Protein AF-A0A952HSJ8-F1 (afdb_monomer)

Nearest PDB structures (foldseek):
  3jc8-assembly1_Ca  TM=3.371E-01  e=2.074E-04  Myxococcus xanthus DK 1622
  7sqc-assembly1_1Y  TM=2.708E-01  e=5.352E+00  Chlamydomonas reinhardtii
  7n6g-assembly1_3T  TM=1.990E-01  e=2.501E+00  Chlamydomonas reinhardtii

Radius of gyration: 28.62 Å; Cα contacts (8 Å, |Δi|>4): 265; chains: 1; bounding box: 69×41×83 Å

Sequence (335 aa):
MNTSENLQILDKLQINLQQKYDEAVIEVVGRLYGRKSDIYLIDILKEMYPREKRFDEVKVLIRKGIDIFTALYQKQLINKQTYEYLSSAKRIRNLKEFVKVYRDSTKEIKEVIASLQKQLVSPAISFLMHYAVFYTMLYKILPAFSIDKKTLSFLPSYFPFLIYASKHPWIFYLYVVISLGIILTLYFVQDKFNPAYKMAEKMKLYLYLYQSTKAGKKVEEAIKVYKGKAVDVGKFNSLMFKGKSLAESLLLSMKYSVSPIEKTLLISALEGDEKEVSKNIEDLYKEMLDMTKQVINRIGNILSFIAMIMVAGILLFFYGGFYLPLIEAIRNSLG

Foldseek 3Di:
DDPVVVVVVVVVVVVVQQVVLLLLLLVLCLVCPVPDDLLVSLVVSCVVPVPDPLSVVLSVCVVVVDDSLRSCVVSSSHDPLSSLLQVLLVVVVNSNVLSVLVNVLVVLLVVLVVLLVVLVVLVVVLVVVLLVLLCCVLAPPVVVDPQDPQLVVLADPCVVVSPVCSVPVVVSVVVVVVVVVVVVVCVVCCCVPPVLVLLSLVLVLLSQLLSCVSSVHDSLVSLCPDPTDQFDNVQLVVCVVVVHANLRSGQVGGPDDADPVLSVLSCCLRVPDPVCNSVSSVVSSVVSSVVSVVVSVVVSVVSVVVSVVSNVVSVCCCVVRPVVSSVVSVVVSVD

Secondary structure (DSSP, 8-state):
--HHHHHHHHHHHHHHHHHHHHHHHHHHHHHHBTTB-HHHHHHHHHHH-TT-THHHHHHHHHHTT--HHHHHHHTTSS-HHHHHHHHHHHHTS-HHHHHHHHHHHHHHHHHHHHHHHHHHHHHHHHHHHHHHHHHHIIIIIGGGS---HHHHTTS-TTHHHHHHHHH-HHHHHHHHHHHHHHHHHHHHTHHHH-HHHHHHHHHHHHHHHHHHHHTT--HHHHHHT--SSSB-HHHHHHHHHTT--HHHHHHHHBSSPPPHHHHHHHHHHHHS-TTTHHHHHHHHHHHHHHHHHHHHHHHHHHHHHHHHHHHHHHHHIIIIIIIHHHHHHHHHHH-

Structure (mmCIF, N/CA/C/O backbone):
data_AF-A0A952HSJ8-F1
#
_entry.id   AF-A0A952HSJ8-F1
#
loop_
_atom_site.group_PDB
_atom_site.id
_atom_site.type_symbol
_atom_site.label_atom_id
_atom_site.label_alt_id
_atom_site.label_comp_id
_atom_site.label_asym_id
_atom_site.label_entity_id
_atom_site.label_seq_id
_atom_site.pdbx_PDB_ins_code
_atom_site.Cartn_x
_atom_site.Cartn_y
_atom_site.Cartn_z
_atom_site.occupancy
_atom_site.B_iso_or_equiv
_atom_site.auth_seq_id
_atom_site.auth_comp_id
_atom_site.auth_asym_id
_atom_site.auth_atom_id
_atom_site.pdbx_PDB_model_num
ATOM 1 N N . MET A 1 1 ? -0.237 -27.081 -16.041 1.00 45.12 1 MET A N 1
ATOM 2 C CA . MET A 1 1 ? -0.848 -25.861 -15.461 1.00 45.12 1 MET A CA 1
ATOM 3 C C . MET A 1 1 ? -1.028 -26.102 -13.975 1.00 45.12 1 MET A C 1
ATOM 5 O O . MET A 1 1 ? -1.583 -27.133 -13.618 1.00 45.12 1 MET A O 1
ATOM 9 N N . ASN A 1 2 ? -0.432 -25.253 -13.136 1.00 44.62 2 ASN A N 1
ATOM 10 C CA . ASN A 1 2 ? -0.058 -25.594 -11.763 1.00 44.62 2 ASN A CA 1
ATOM 11 C C . ASN A 1 2 ? -1.185 -25.295 -10.761 1.00 44.62 2 ASN A C 1
ATOM 13 O O . ASN A 1 2 ? -1.691 -24.177 -10.686 1.00 44.62 2 ASN A O 1
ATOM 17 N N . THR A 1 3 ? -1.551 -26.284 -9.948 1.00 45.88 3 THR A N 1
ATOM 18 C CA . THR A 1 3 ? -2.619 -26.224 -8.934 1.00 45.88 3 THR A CA 1
ATOM 19 C C . THR A 1 3 ? -2.404 -25.104 -7.903 1.00 45.88 3 THR A C 1
ATOM 21 O O . THR A 1 3 ? -3.368 -24.566 -7.367 1.00 45.88 3 THR A O 1
ATOM 24 N N . SER A 1 4 ? -1.152 -24.687 -7.680 1.00 40.34 4 SER A N 1
ATOM 25 C CA . SER A 1 4 ? -0.777 -23.583 -6.785 1.00 40.34 4 SER A CA 1
ATOM 26 C C . SER A 1 4 ? -1.161 -22.191 -7.305 1.00 40.34 4 SER A C 1
ATOM 28 O O . SER A 1 4 ? -1.452 -21.308 -6.501 1.00 40.34 4 SER A O 1
ATOM 30 N N . GLU A 1 5 ? -1.188 -21.975 -8.625 1.00 38.97 5 GLU A N 1
ATOM 31 C CA . GLU A 1 5 ? -1.615 -20.695 -9.219 1.00 38.97 5 GLU A CA 1
ATOM 32 C C . GLU A 1 5 ? -3.134 -20.523 -9.124 1.00 38.97 5 GLU A C 1
ATOM 34 O O . GLU A 1 5 ? -3.616 -19.442 -8.788 1.00 38.97 5 GLU A O 1
ATOM 39 N N . ASN A 1 6 ? -3.892 -21.607 -9.317 1.00 37.50 6 ASN A N 1
ATOM 40 C CA . ASN A 1 6 ? -5.348 -21.594 -9.163 1.00 37.50 6 ASN A CA 1
ATOM 41 C C . ASN A 1 6 ? -5.778 -21.313 -7.715 1.00 37.50 6 ASN A C 1
ATOM 43 O O . ASN A 1 6 ? -6.724 -20.556 -7.502 1.00 37.50 6 ASN A O 1
ATOM 47 N N . LEU A 1 7 ? -5.056 -21.847 -6.723 1.00 33.97 7 LEU A N 1
ATOM 48 C CA . LEU A 1 7 ? -5.294 -21.555 -5.303 1.00 33.97 7 LEU A CA 1
ATOM 49 C C . LEU A 1 7 ? -5.047 -20.076 -4.961 1.00 33.97 7 LEU A C 1
ATOM 51 O O . LEU A 1 7 ? -5.875 -19.456 -4.303 1.00 33.97 7 LEU A O 1
ATOM 55 N N . GLN A 1 8 ? -3.977 -19.465 -5.480 1.00 37.56 8 GLN A N 1
ATOM 56 C CA . GLN A 1 8 ? -3.698 -18.041 -5.244 1.00 37.56 8 GLN A CA 1
ATOM 57 C C . GLN A 1 8 ? -4.702 -17.097 -5.924 1.00 37.56 8 GLN A C 1
ATOM 59 O O . GLN A 1 8 ? -4.983 -16.010 -5.407 1.00 37.56 8 GLN A O 1
ATOM 64 N N . ILE A 1 9 ? -5.232 -17.482 -7.087 1.00 37.38 9 ILE A N 1
ATOM 65 C CA . ILE A 1 9 ? -6.264 -16.717 -7.799 1.00 37.38 9 ILE A CA 1
ATOM 66 C C . ILE A 1 9 ? -7.601 -16.805 -7.052 1.00 37.38 9 ILE A C 1
ATOM 68 O O . ILE A 1 9 ? -8.254 -15.776 -6.864 1.00 37.38 9 ILE A O 1
ATOM 72 N N . LEU A 1 10 ? -7.973 -17.997 -6.576 1.00 32.44 10 LEU A N 1
ATOM 73 C CA . LEU A 1 10 ? -9.178 -18.220 -5.772 1.00 32.44 10 LEU A CA 1
ATOM 74 C C . LEU A 1 10 ? -9.118 -17.473 -4.434 1.00 32.44 10 LEU A C 1
ATOM 76 O O . LEU A 1 10 ? -10.070 -16.766 -4.109 1.00 32.44 10 LEU A O 1
ATOM 80 N N . ASP A 1 11 ? -7.984 -17.511 -3.730 1.00 41.25 11 ASP A N 1
ATOM 81 C CA . ASP A 1 11 ? -7.787 -16.760 -2.484 1.00 41.25 11 ASP A CA 1
ATOM 82 C C . ASP A 1 11 ? -7.908 -15.244 -2.707 1.00 41.25 11 ASP A C 1
ATOM 84 O O . ASP A 1 11 ? -8.577 -14.544 -1.946 1.00 41.25 11 ASP A O 1
ATOM 88 N N . LYS A 1 12 ? -7.326 -14.703 -3.788 1.00 40.81 12 LYS A N 1
ATOM 89 C CA . LYS A 1 12 ? -7.454 -13.273 -4.130 1.00 40.81 12 LYS A CA 1
ATOM 90 C C . LYS A 1 12 ? -8.879 -12.874 -4.514 1.00 40.81 12 LYS A C 1
ATOM 92 O O . LYS A 1 12 ? -9.316 -11.777 -4.159 1.00 40.81 12 LYS A O 1
ATOM 97 N N . LEU A 1 13 ? -9.599 -13.729 -5.241 1.00 37.12 13 LEU A N 1
ATOM 98 C CA . LEU A 1 13 ? -11.010 -13.518 -5.584 1.00 37.12 13 LEU A CA 1
ATOM 99 C C . LEU A 1 13 ? -11.887 -13.533 -4.332 1.00 37.12 13 LEU A C 1
ATOM 101 O O . LEU A 1 13 ? -12.734 -12.655 -4.175 1.00 37.12 13 LEU A O 1
ATOM 105 N N . GLN A 1 14 ? -11.631 -14.465 -3.417 1.00 48.50 14 GLN A N 1
ATOM 106 C CA . GLN A 1 14 ? -12.346 -14.590 -2.154 1.00 48.50 14 GLN A CA 1
ATOM 107 C C . GLN A 1 14 ? -12.076 -13.395 -1.228 1.00 48.50 14 GLN A C 1
ATOM 109 O O . GLN A 1 14 ? -13.017 -12.849 -0.658 1.00 48.50 14 GLN A O 1
ATOM 114 N N . ILE A 1 15 ? -10.833 -12.905 -1.157 1.00 54.31 15 ILE A N 1
ATOM 115 C CA . ILE A 1 15 ? -10.470 -11.687 -0.408 1.00 54.31 15 ILE A CA 1
ATOM 116 C C . ILE A 1 15 ? -11.176 -10.444 -0.977 1.00 54.31 15 ILE A C 1
ATOM 118 O O . ILE A 1 15 ? -11.709 -9.639 -0.214 1.00 54.31 15 ILE A O 1
ATOM 122 N N . ASN A 1 16 ? -11.232 -10.297 -2.306 1.00 57.47 16 ASN A N 1
ATOM 123 C CA . ASN A 1 16 ? -11.928 -9.180 -2.958 1.00 57.47 16 ASN A CA 1
ATOM 124 C C . ASN A 1 16 ? -13.448 -9.225 -2.738 1.00 57.47 16 ASN A C 1
ATOM 126 O O . ASN A 1 16 ? -14.081 -8.182 -2.573 1.00 57.47 16 ASN A O 1
ATOM 130 N N . LEU A 1 17 ? -14.043 -10.421 -2.746 1.00 58.69 17 LEU A N 1
ATOM 131 C CA . LEU A 1 17 ? -15.467 -10.600 -2.463 1.00 58.69 17 LEU A CA 1
ATOM 132 C C . LEU A 1 17 ? -15.775 -10.276 -0.995 1.00 58.69 17 LEU A C 1
ATOM 134 O O . LEU A 1 17 ? -16.727 -9.553 -0.713 1.00 58.69 17 LEU A O 1
ATOM 138 N N . GLN A 1 18 ? -14.926 -10.741 -0.074 1.00 68.25 18 GLN A N 1
ATOM 139 C CA . GLN A 1 18 ? -15.053 -10.478 1.358 1.00 68.25 18 GLN A CA 1
ATOM 140 C C . GLN A 1 18 ? -14.992 -8.977 1.664 1.00 68.25 18 GLN A C 1
ATOM 142 O O . GLN A 1 18 ? -15.853 -8.469 2.374 1.00 68.25 18 GLN A O 1
ATOM 147 N N . GLN A 1 19 ? -14.044 -8.250 1.061 1.00 67.50 19 GLN A N 1
ATOM 148 C CA . GLN A 1 19 ? -13.949 -6.792 1.201 1.00 67.50 19 GLN A CA 1
ATOM 149 C C . GLN A 1 19 ? -15.203 -6.065 0.706 1.00 67.50 19 GLN A C 1
ATOM 151 O O . GLN A 1 19 ? -15.658 -5.121 1.346 1.00 67.50 19 GLN A O 1
ATOM 156 N N . LYS A 1 20 ? -15.793 -6.511 -0.410 1.00 71.50 20 LYS A N 1
ATOM 157 C CA . LYS A 1 20 ? -17.040 -5.929 -0.928 1.00 71.50 20 LYS A CA 1
ATOM 158 C C . LYS A 1 20 ? -18.218 -6.139 0.022 1.00 71.50 20 LYS A C 1
ATOM 160 O O . LYS A 1 20 ? -19.028 -5.226 0.190 1.00 71.50 20 LYS A O 1
ATOM 165 N N . TYR A 1 21 ? -18.312 -7.314 0.643 1.00 73.44 21 TYR A N 1
ATOM 166 C CA . TYR A 1 21 ? -19.344 -7.573 1.644 1.00 73.44 21 TYR A CA 1
ATOM 167 C C . TYR A 1 21 ? -19.115 -6.769 2.921 1.00 73.44 21 TYR A C 1
ATOM 169 O O . TYR A 1 21 ? -20.057 -6.146 3.401 1.00 73.44 21 TYR A O 1
ATOM 177 N N . ASP A 1 22 ? -17.878 -6.712 3.421 1.00 69.88 22 ASP A N 1
ATOM 178 C CA . ASP A 1 22 ? -17.514 -5.896 4.582 1.00 69.88 22 ASP A CA 1
ATOM 179 C C . ASP A 1 22 ? -17.914 -4.425 4.370 1.00 69.88 22 ASP A C 1
ATOM 181 O O . ASP A 1 22 ? -18.590 -3.840 5.212 1.00 69.88 22 ASP A O 1
ATOM 185 N N . GLU A 1 23 ? -17.582 -3.838 3.217 1.00 71.19 23 GLU A N 1
ATOM 186 C CA . GLU A 1 23 ? -17.922 -2.446 2.890 1.00 71.19 23 GLU A CA 1
ATOM 187 C C . GLU A 1 23 ? -19.429 -2.201 2.803 1.00 71.19 23 GLU A C 1
ATOM 189 O O . GLU A 1 23 ? -19.925 -1.223 3.367 1.00 71.19 23 GLU A O 1
ATOM 194 N N . ALA A 1 24 ? -20.166 -3.092 2.138 1.00 74.12 24 ALA A N 1
ATOM 195 C CA . ALA A 1 24 ? -21.611 -2.956 2.002 1.00 74.12 24 ALA A CA 1
ATOM 196 C C . ALA A 1 24 ? -22.335 -3.129 3.341 1.00 74.12 24 ALA A C 1
ATOM 198 O O . ALA A 1 24 ? -23.237 -2.355 3.660 1.00 74.12 24 ALA A O 1
ATOM 199 N N . VAL A 1 25 ? -21.918 -4.108 4.150 1.00 76.56 25 VAL A N 1
ATOM 200 C CA . VAL A 1 25 ? -22.451 -4.306 5.502 1.00 76.56 25 VAL A CA 1
ATOM 201 C C . VAL A 1 25 ? -22.201 -3.063 6.336 1.00 76.56 25 VAL A C 1
ATOM 203 O O . VAL A 1 25 ? -23.136 -2.559 6.952 1.00 76.56 25 VAL A O 1
ATOM 206 N N . ILE A 1 26 ? -20.979 -2.533 6.323 1.00 72.00 26 ILE A N 1
ATOM 207 C CA . ILE A 1 26 ? -20.645 -1.311 7.049 1.00 72.00 26 ILE A CA 1
ATOM 208 C C . ILE A 1 26 ? -21.523 -0.149 6.565 1.00 72.00 26 ILE A C 1
ATOM 210 O O . ILE A 1 26 ? -22.112 0.534 7.397 1.00 72.00 26 ILE A O 1
ATOM 214 N N . GLU A 1 27 ? -21.701 0.048 5.257 1.00 71.56 27 GLU A N 1
ATOM 215 C CA . GLU A 1 27 ? -22.523 1.136 4.713 1.00 71.56 27 GLU A CA 1
ATOM 216 C C . GLU A 1 27 ? -24.003 1.041 5.120 1.00 71.56 27 GLU A C 1
ATOM 218 O O . GLU A 1 27 ? -24.578 2.025 5.601 1.00 71.56 27 GLU A O 1
ATOM 223 N N . VAL A 1 28 ? -24.618 -0.132 4.947 1.00 74.94 28 VAL A N 1
ATOM 224 C CA . VAL A 1 28 ? -26.041 -0.352 5.245 1.00 74.94 28 VAL A CA 1
ATOM 225 C C . VAL A 1 28 ? -26.289 -0.267 6.746 1.00 74.94 28 VAL A C 1
ATOM 227 O O . VAL A 1 28 ? -27.160 0.483 7.194 1.00 74.94 28 VAL A O 1
ATOM 230 N N . VAL A 1 29 ? -25.486 -0.982 7.536 1.00 72.00 29 VAL A N 1
ATOM 231 C CA . VAL A 1 29 ? -25.604 -0.988 8.994 1.00 72.00 29 VAL A CA 1
ATOM 232 C C . VAL A 1 29 ? -25.353 0.411 9.540 1.00 72.00 29 VAL A C 1
ATOM 234 O O . VAL A 1 29 ? -26.185 0.934 10.271 1.00 72.00 29 VAL A O 1
ATOM 237 N N . GLY A 1 30 ? -24.260 1.083 9.187 1.00 63.69 30 GLY A N 1
ATOM 238 C CA . GLY A 1 30 ? -23.954 2.362 9.826 1.00 63.69 30 GLY A CA 1
ATOM 239 C C . GLY A 1 30 ? -24.901 3.503 9.492 1.00 63.69 30 GLY A C 1
ATOM 240 O O . GLY A 1 30 ? -25.004 4.453 10.269 1.00 63.69 30 GLY A O 1
ATOM 241 N N . ARG A 1 31 ? -25.622 3.430 8.369 1.00 65.50 31 ARG A N 1
ATOM 242 C CA . ARG A 1 31 ? -26.646 4.427 8.030 1.00 65.50 31 ARG A CA 1
ATOM 243 C C . ARG A 1 31 ? -27.990 4.165 8.699 1.00 65.50 31 ARG A C 1
ATOM 245 O O . ARG A 1 31 ? -28.694 5.126 9.020 1.00 65.50 31 ARG A O 1
ATOM 252 N N . LEU A 1 32 ? -28.367 2.897 8.857 1.00 65.75 32 LEU A N 1
ATOM 253 C CA . LEU A 1 32 ? -29.754 2.510 9.132 1.00 65.75 32 LEU A CA 1
ATOM 254 C C . LEU A 1 32 ? -29.944 1.733 10.440 1.00 65.75 32 LEU A C 1
ATOM 256 O O . LEU A 1 32 ? -31.075 1.628 10.919 1.00 65.75 32 LEU A O 1
ATOM 260 N N . TYR A 1 33 ? -28.875 1.228 11.050 1.00 68.94 33 TYR A N 1
ATOM 261 C CA . TYR A 1 33 ? -28.943 0.508 12.317 1.00 68.94 33 TYR A CA 1
ATOM 262 C C . TYR A 1 33 ? -29.481 1.400 13.442 1.00 68.94 33 TYR A C 1
ATOM 264 O O . TYR A 1 33 ? -29.110 2.568 13.571 1.00 68.94 33 TYR A O 1
ATOM 272 N N . GLY A 1 34 ? -30.414 0.858 14.228 1.00 62.44 34 GLY A N 1
ATOM 273 C CA . GLY A 1 34 ? -31.164 1.599 15.249 1.00 62.44 34 GLY A CA 1
ATOM 274 C C . GLY A 1 34 ? -32.308 2.469 14.707 1.00 62.44 34 GLY A C 1
ATOM 275 O O . GLY A 1 34 ? -33.125 2.938 15.491 1.00 62.44 34 GLY A O 1
ATOM 276 N N . ARG A 1 35 ? -32.410 2.669 13.382 1.00 64.38 35 ARG A N 1
ATOM 277 C CA . ARG A 1 35 ? -33.551 3.335 12.713 1.00 64.38 35 ARG A CA 1
ATOM 278 C C . ARG A 1 35 ? -34.487 2.348 12.017 1.00 64.38 35 ARG A C 1
ATOM 280 O O . ARG A 1 35 ? -35.634 2.679 11.730 1.00 64.38 35 ARG A O 1
ATOM 287 N N . LYS A 1 36 ? -33.975 1.166 11.686 1.00 77.69 36 LYS A N 1
ATOM 288 C CA . LYS A 1 36 ? -34.678 0.075 11.008 1.00 77.69 36 LYS A CA 1
ATOM 289 C C . LYS A 1 36 ? -34.398 -1.239 11.733 1.00 77.69 36 LYS A C 1
ATOM 291 O O . LYS A 1 36 ? -33.424 -1.334 12.477 1.00 77.69 36 LYS A O 1
ATOM 296 N N . SER A 1 37 ? -35.265 -2.228 11.524 1.00 81.06 37 SER A N 1
ATOM 297 C CA . SER A 1 37 ? -35.092 -3.561 12.100 1.00 81.06 37 SER A CA 1
ATOM 298 C C . SER A 1 37 ? -33.901 -4.282 11.470 1.00 81.06 37 SER A C 1
ATOM 300 O O . SER A 1 37 ? -33.605 -4.095 10.290 1.00 81.06 37 SER A O 1
ATOM 302 N N . ASP A 1 38 ? -33.255 -5.156 12.238 1.00 80.31 38 ASP A N 1
ATOM 303 C CA . ASP A 1 38 ? -32.099 -5.929 11.773 1.00 80.31 38 ASP A CA 1
ATOM 304 C C . ASP A 1 38 ? -32.421 -6.751 10.514 1.00 80.31 38 ASP A C 1
ATOM 306 O O . ASP A 1 38 ? -31.613 -6.822 9.594 1.00 80.31 38 ASP A O 1
ATOM 310 N N . ILE A 1 39 ? -33.639 -7.296 10.417 1.00 82.69 39 ILE A N 1
ATOM 311 C CA . ILE A 1 39 ? -34.111 -8.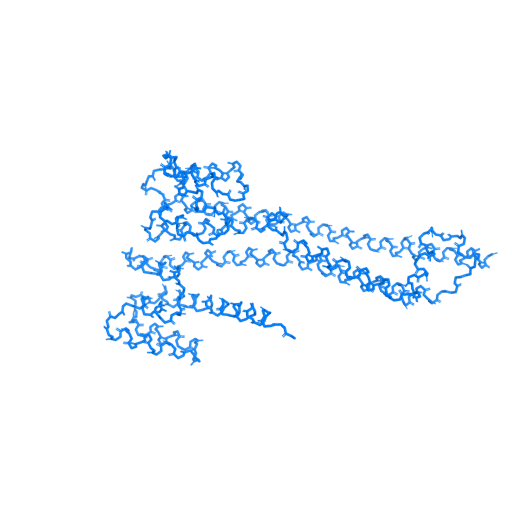034 9.234 1.00 82.69 39 ILE A CA 1
ATOM 312 C C . ILE A 1 39 ? -34.151 -7.128 7.994 1.00 82.69 39 ILE A C 1
ATOM 314 O O . ILE A 1 39 ? -33.672 -7.533 6.938 1.00 82.69 39 ILE A O 1
ATOM 318 N N . TYR A 1 40 ? -34.638 -5.893 8.135 1.00 82.12 40 TYR A N 1
ATOM 319 C CA . TYR A 1 40 ? -34.706 -4.928 7.035 1.00 82.12 40 TYR A CA 1
ATOM 320 C C . TYR A 1 40 ? -33.313 -4.539 6.515 1.00 82.12 40 TYR A C 1
ATOM 322 O O . TYR A 1 40 ? -33.122 -4.343 5.318 1.00 82.12 40 TYR A O 1
ATOM 330 N N . LEU A 1 41 ? -32.309 -4.467 7.397 1.00 82.50 41 LEU A N 1
ATOM 331 C CA . LEU A 1 41 ? -30.918 -4.230 6.986 1.00 82.50 41 LEU A CA 1
ATOM 332 C C . LEU A 1 41 ? -30.385 -5.377 6.120 1.00 82.50 41 LEU A C 1
ATOM 334 O O . LEU A 1 41 ? -29.688 -5.138 5.135 1.00 82.50 41 LEU A O 1
ATOM 338 N N . ILE A 1 42 ? -30.732 -6.619 6.464 1.00 86.69 42 ILE A N 1
ATOM 339 C CA . ILE A 1 42 ? -30.346 -7.791 5.675 1.00 86.69 42 ILE A CA 1
ATOM 340 C C . ILE A 1 42 ? -31.100 -7.853 4.343 1.00 86.69 42 ILE A C 1
ATOM 342 O O . ILE A 1 42 ? -30.525 -8.300 3.354 1.00 86.69 42 ILE A O 1
ATOM 346 N N . ASP A 1 43 ? -32.348 -7.385 4.281 1.00 83.62 43 ASP A N 1
ATOM 347 C CA . ASP A 1 43 ? -33.092 -7.290 3.019 1.00 83.62 43 ASP A CA 1
ATOM 348 C C . ASP A 1 43 ? -32.410 -6.328 2.034 1.00 83.62 43 ASP A C 1
ATOM 350 O O . ASP A 1 43 ? -32.180 -6.708 0.889 1.00 83.62 43 ASP A O 1
ATOM 354 N N . ILE A 1 44 ? -31.948 -5.161 2.498 1.00 83.00 44 ILE A N 1
ATOM 355 C CA . ILE A 1 44 ? -31.157 -4.231 1.670 1.00 83.00 44 ILE A CA 1
ATOM 356 C C . ILE A 1 44 ? -29.851 -4.884 1.196 1.00 83.00 44 ILE A C 1
ATOM 358 O O . ILE A 1 44 ? -29.487 -4.785 0.025 1.00 83.00 44 ILE A O 1
ATOM 362 N N . LEU A 1 45 ? -29.135 -5.582 2.083 1.00 82.75 45 LEU A N 1
ATOM 363 C CA . LEU A 1 45 ? -27.900 -6.279 1.703 1.00 82.75 45 LEU A CA 1
ATOM 364 C C . LEU A 1 45 ? -28.153 -7.393 0.679 1.00 82.75 45 LEU A C 1
ATOM 366 O O . LEU A 1 45 ? -27.342 -7.595 -0.225 1.00 82.75 45 LEU A O 1
ATOM 370 N N . LYS A 1 46 ? -29.295 -8.079 0.780 1.00 85.06 46 LYS A N 1
ATOM 371 C CA . LYS A 1 46 ? -29.735 -9.076 -0.198 1.00 85.06 46 LYS A CA 1
ATOM 372 C C . LYS A 1 46 ? -30.082 -8.434 -1.541 1.00 85.06 46 LYS A C 1
ATOM 374 O O . LYS A 1 46 ? -29.733 -9.001 -2.569 1.00 85.06 46 LYS A O 1
ATOM 379 N N . GLU A 1 47 ? -30.719 -7.266 -1.559 1.00 83.56 47 GLU A N 1
ATOM 380 C CA . GLU A 1 47 ? -30.984 -6.520 -2.799 1.00 83.56 47 GLU A CA 1
ATOM 381 C C . GLU A 1 47 ? -29.688 -6.087 -3.496 1.00 83.56 47 GLU A C 1
ATOM 383 O O . GLU A 1 47 ? -29.582 -6.188 -4.717 1.00 83.56 47 GLU A O 1
ATOM 388 N N . MET A 1 48 ? -28.671 -5.678 -2.729 1.00 77.75 48 MET A N 1
ATOM 389 C CA . MET A 1 48 ? -27.345 -5.347 -3.268 1.00 77.75 48 MET A CA 1
ATOM 390 C C . MET A 1 48 ? -26.598 -6.579 -3.805 1.00 77.75 48 MET A C 1
ATOM 392 O O . MET A 1 48 ? -25.800 -6.464 -4.736 1.00 77.75 48 MET A O 1
ATOM 396 N N . TYR A 1 49 ? -26.856 -7.762 -3.239 1.00 82.50 49 TYR A N 1
ATOM 397 C CA . TYR A 1 49 ? -26.196 -9.019 -3.600 1.00 82.50 49 TYR A CA 1
ATOM 398 C C . TYR A 1 49 ? -27.203 -10.172 -3.753 1.00 82.50 49 TYR A C 1
ATOM 400 O O . TYR A 1 49 ? -27.181 -11.135 -2.981 1.00 82.50 49 TYR A O 1
ATOM 408 N N . PRO A 1 50 ? -28.048 -10.152 -4.799 1.00 77.38 50 PRO A N 1
ATOM 409 C CA . PRO A 1 50 ? -29.194 -11.060 -4.922 1.00 77.38 50 PRO A CA 1
ATOM 410 C C . PRO A 1 50 ? -28.806 -12.531 -5.117 1.00 77.38 50 PRO A C 1
ATOM 412 O O . PRO A 1 50 ? -29.618 -13.427 -4.902 1.00 77.38 50 PRO A O 1
ATOM 415 N N . ARG A 1 51 ? -27.557 -12.798 -5.518 1.00 80.88 51 ARG A N 1
ATOM 416 C CA . ARG A 1 51 ? -27.019 -14.156 -5.696 1.00 80.88 51 ARG A CA 1
ATOM 417 C C . ARG A 1 51 ? -26.473 -14.770 -4.402 1.00 80.88 51 ARG A C 1
ATOM 419 O O . ARG A 1 51 ? -26.164 -15.958 -4.392 1.00 80.88 51 ARG A O 1
ATOM 426 N N . GLU A 1 52 ? -26.345 -13.992 -3.329 1.00 84.00 52 GLU A N 1
ATOM 427 C CA . GLU A 1 52 ? -25.766 -14.445 -2.067 1.00 84.00 52 GLU A CA 1
ATOM 428 C C . GLU A 1 52 ? -26.843 -15.026 -1.138 1.00 84.00 52 GLU A C 1
ATOM 430 O O . GLU A 1 52 ? -27.558 -14.311 -0.435 1.00 84.00 52 GLU A O 1
ATOM 435 N N . LYS A 1 53 ? -26.958 -16.357 -1.132 1.00 85.31 53 LYS A N 1
ATOM 436 C CA . LYS A 1 53 ? -27.978 -17.081 -0.356 1.00 85.31 53 LYS A CA 1
ATOM 437 C C . LYS A 1 53 ? -27.731 -17.027 1.154 1.00 85.31 53 LYS A C 1
ATOM 439 O O . LYS A 1 53 ? -28.679 -17.161 1.928 1.00 85.31 53 LYS A O 1
ATOM 444 N N . ARG A 1 54 ? -26.492 -16.765 1.592 1.00 88.69 54 ARG A N 1
ATOM 445 C CA . ARG A 1 54 ? -26.136 -16.695 3.019 1.00 88.69 54 ARG A CA 1
ATOM 446 C C . ARG A 1 54 ? -26.901 -15.599 3.768 1.00 88.69 54 ARG A C 1
ATOM 448 O O . ARG A 1 54 ? -27.109 -15.738 4.970 1.00 88.69 54 ARG A O 1
ATOM 455 N N . PHE A 1 55 ? -27.390 -14.554 3.091 1.00 86.81 55 PHE A N 1
ATOM 456 C CA . PHE A 1 55 ? -28.229 -13.526 3.723 1.00 86.81 55 PHE A CA 1
ATOM 457 C C . PHE A 1 55 ? -29.577 -14.065 4.223 1.00 86.81 55 PHE A C 1
ATOM 459 O O . PHE A 1 55 ? -30.067 -13.615 5.258 1.00 86.81 55 PHE A O 1
ATOM 466 N N . ASP A 1 56 ? -30.168 -15.060 3.557 1.00 87.06 56 ASP A N 1
ATOM 467 C CA . ASP A 1 56 ? -31.397 -15.691 4.055 1.00 87.06 56 ASP A CA 1
ATOM 468 C C . ASP A 1 56 ? -31.121 -16.514 5.319 1.00 87.06 56 ASP A C 1
ATOM 470 O O . ASP A 1 56 ? -31.901 -16.481 6.272 1.00 87.06 56 ASP A O 1
ATOM 474 N N . GLU A 1 57 ? -29.961 -17.167 5.386 1.00 88.69 57 GLU A N 1
ATOM 475 C CA . GLU A 1 57 ? -29.519 -17.877 6.588 1.00 88.69 57 GLU A CA 1
ATOM 476 C C . GLU A 1 57 ? -29.250 -16.915 7.754 1.00 88.69 57 GLU A C 1
ATOM 478 O O . GLU A 1 57 ? -29.591 -17.224 8.897 1.00 88.69 57 GLU A O 1
ATOM 483 N N . VAL A 1 58 ? -28.704 -15.725 7.479 1.00 88.38 58 VAL A N 1
ATOM 484 C CA . VAL A 1 58 ? -28.549 -14.660 8.483 1.00 88.38 58 VAL A CA 1
ATOM 485 C C . VAL A 1 58 ? -29.906 -14.218 9.031 1.00 88.38 58 VAL A C 1
ATOM 487 O O . VAL A 1 58 ? -30.052 -14.109 10.247 1.00 88.38 58 VAL A O 1
ATOM 490 N N . LYS A 1 59 ? -30.932 -14.036 8.184 1.00 88.12 59 LYS A N 1
ATOM 491 C CA . LYS A 1 59 ? -32.290 -13.698 8.658 1.00 88.12 59 LYS A CA 1
ATOM 492 C C . LYS A 1 59 ? -32.852 -14.761 9.597 1.00 88.12 59 LYS A C 1
ATOM 494 O O . LYS A 1 59 ? -33.492 -14.421 10.590 1.00 88.12 59 LYS A O 1
ATOM 499 N N . VAL A 1 60 ? -32.610 -16.041 9.306 1.00 89.69 60 VAL A N 1
ATOM 500 C CA . VAL A 1 60 ? -33.027 -17.147 10.182 1.00 89.69 60 VAL A CA 1
ATOM 501 C C . VAL A 1 60 ? -32.328 -17.065 11.540 1.00 89.69 60 VAL A C 1
ATOM 503 O O . VAL A 1 60 ? -32.984 -17.244 12.563 1.00 89.69 60 VAL A O 1
ATOM 506 N N . LEU A 1 61 ? -31.027 -16.762 11.575 1.00 88.50 61 LEU A N 1
ATOM 507 C CA . LEU A 1 61 ? -30.282 -16.584 12.827 1.00 88.50 61 LEU A CA 1
ATOM 508 C C . LEU A 1 61 ? -30.797 -15.383 13.636 1.00 88.50 61 LEU A C 1
ATOM 510 O O . LEU A 1 61 ? -31.012 -15.513 14.840 1.00 88.50 61 LEU A O 1
ATOM 514 N N . ILE A 1 62 ? -31.083 -14.256 12.981 1.00 87.75 62 ILE A N 1
ATOM 515 C CA . ILE A 1 62 ? -31.635 -13.059 13.637 1.00 87.75 62 ILE A CA 1
ATOM 516 C C . ILE A 1 62 ? -33.012 -13.346 14.246 1.00 87.75 62 ILE A C 1
ATOM 518 O O . ILE A 1 62 ? -33.274 -12.981 15.389 1.00 87.75 62 ILE A O 1
ATOM 522 N N . ARG A 1 63 ? -33.883 -14.072 13.532 1.00 87.81 63 ARG A N 1
ATOM 523 C CA . ARG A 1 63 ? -35.196 -14.498 14.058 1.00 87.81 63 ARG A CA 1
ATOM 524 C C . ARG A 1 63 ? -35.087 -15.415 15.280 1.00 87.81 63 ARG A C 1
ATOM 526 O O . ARG A 1 63 ? -36.007 -15.446 16.086 1.00 87.81 63 ARG A O 1
ATOM 533 N N . LYS A 1 64 ? -33.970 -16.134 15.431 1.00 89.56 64 LYS A N 1
ATOM 534 C CA . LYS A 1 64 ? -33.646 -16.944 16.619 1.00 89.56 64 LYS A CA 1
ATOM 535 C C . LYS A 1 64 ? -33.052 -16.119 17.771 1.00 89.56 64 LYS A C 1
ATOM 537 O O . LYS A 1 64 ? -32.627 -16.696 18.765 1.00 89.56 64 LYS A O 1
ATOM 542 N N . GLY A 1 65 ? -33.004 -14.792 17.645 1.00 83.69 65 GLY A N 1
ATOM 543 C CA . GLY A 1 65 ? -32.488 -13.882 18.667 1.00 83.69 65 GLY A CA 1
ATOM 544 C C . GLY A 1 65 ? -30.977 -13.649 18.607 1.00 83.69 65 GLY A C 1
ATOM 545 O O . GLY A 1 65 ? -30.424 -13.044 19.523 1.00 83.69 65 GLY A O 1
ATOM 546 N N . ILE A 1 66 ? -30.292 -14.113 17.556 1.00 86.75 66 ILE A N 1
ATOM 547 C CA . ILE A 1 66 ? -28.859 -13.850 17.381 1.00 86.75 66 ILE A CA 1
ATOM 548 C C . ILE A 1 66 ? -28.668 -12.419 16.868 1.00 86.75 66 ILE A C 1
ATOM 550 O O . ILE A 1 66 ? -29.322 -11.992 15.920 1.00 86.75 66 ILE A O 1
ATOM 554 N N . ASP A 1 67 ? -27.737 -11.691 17.483 1.00 85.94 67 ASP A N 1
ATOM 555 C CA . ASP A 1 67 ? -27.322 -10.357 17.046 1.00 85.94 67 ASP A CA 1
ATOM 556 C C . ASP A 1 67 ? -26.914 -10.334 15.561 1.00 85.94 67 ASP A C 1
ATOM 558 O O . ASP A 1 67 ? -26.224 -11.235 15.080 1.00 85.94 67 ASP A O 1
ATOM 562 N N . ILE A 1 68 ? -27.300 -9.274 14.844 1.00 86.31 68 ILE A N 1
ATOM 563 C CA . ILE A 1 68 ? -27.022 -9.114 13.411 1.00 86.31 68 ILE A CA 1
ATOM 564 C C . ILE A 1 68 ? -25.531 -9.243 13.063 1.00 86.31 68 ILE A C 1
ATOM 566 O O . ILE A 1 68 ? -25.196 -9.895 12.074 1.00 86.31 68 ILE A O 1
ATOM 570 N N . PHE A 1 69 ? -24.619 -8.688 13.868 1.00 85.62 69 PHE A N 1
ATOM 571 C CA . PHE A 1 69 ? -23.179 -8.757 13.599 1.00 85.62 69 PHE A CA 1
ATOM 572 C C . PHE A 1 69 ? -22.648 -10.163 13.839 1.00 85.62 69 PHE A C 1
ATOM 574 O O . PHE A 1 69 ? -21.887 -10.680 13.019 1.00 85.62 69 PHE A O 1
ATOM 581 N N . THR A 1 70 ? -23.097 -10.821 14.909 1.00 86.88 70 THR A N 1
ATOM 582 C CA . THR A 1 70 ? -22.765 -12.225 15.173 1.00 86.88 70 THR A CA 1
ATOM 583 C C . THR A 1 70 ? -23.276 -13.135 14.056 1.00 86.88 70 THR A C 1
ATOM 585 O O . THR A 1 70 ? -22.535 -14.001 13.592 1.00 86.88 70 THR A O 1
ATOM 588 N N . ALA A 1 71 ? -24.499 -12.919 13.567 1.00 87.06 71 ALA A N 1
ATOM 589 C CA . ALA A 1 71 ? -25.079 -13.702 12.480 1.00 87.06 71 ALA A CA 1
ATOM 590 C C . ALA A 1 71 ? -24.317 -13.510 11.153 1.00 87.06 71 ALA A C 1
ATOM 592 O O . ALA A 1 71 ? -23.997 -14.491 10.476 1.00 87.06 71 ALA A O 1
ATOM 593 N N . LEU A 1 72 ? -23.957 -12.268 10.807 1.00 87.69 72 LEU A N 1
ATOM 594 C CA . LEU A 1 72 ? -23.144 -11.951 9.625 1.00 87.69 72 LEU A CA 1
ATOM 595 C C . LEU A 1 72 ? -21.739 -12.570 9.702 1.00 87.69 72 LEU A C 1
ATOM 597 O O . LEU A 1 72 ? -21.234 -13.085 8.701 1.00 87.69 72 LEU A O 1
ATOM 601 N N . TYR A 1 73 ? -21.120 -12.563 10.884 1.00 88.00 73 TYR A N 1
ATOM 602 C CA . TYR A 1 73 ? -19.807 -13.168 11.101 1.00 88.00 73 TYR A CA 1
ATOM 603 C C . TYR A 1 73 ? -19.849 -14.698 11.005 1.00 88.00 73 TYR A C 1
ATOM 605 O O . TYR A 1 73 ? -19.030 -15.296 10.309 1.00 88.00 73 TYR A O 1
ATOM 613 N N . GLN A 1 74 ? -20.838 -15.343 11.634 1.00 88.06 74 GLN A N 1
ATOM 614 C CA . GLN A 1 74 ? -21.017 -16.800 11.575 1.00 88.06 74 GLN A CA 1
ATOM 615 C C . GLN A 1 74 ? -21.209 -17.310 10.144 1.00 88.06 74 GLN A C 1
ATOM 617 O O . GLN A 1 74 ? -20.755 -18.402 9.809 1.00 88.06 74 GLN A O 1
ATOM 622 N N . LYS A 1 75 ? -21.851 -16.512 9.285 1.00 89.62 75 LYS A N 1
ATOM 623 C CA . LYS A 1 75 ? -22.039 -16.827 7.863 1.00 89.62 75 LYS A CA 1
ATOM 624 C C . LYS A 1 75 ? -20.900 -16.346 6.968 1.00 89.62 75 LYS A C 1
ATOM 626 O O . LYS A 1 75 ? -21.008 -16.426 5.746 1.00 89.62 75 LYS A O 1
ATOM 631 N N . GLN A 1 76 ? -19.792 -15.897 7.563 1.00 84.25 76 GLN A N 1
ATOM 632 C CA . GLN A 1 76 ? -18.598 -15.431 6.858 1.00 84.25 76 GLN A CA 1
ATOM 633 C C . GLN A 1 76 ? -18.916 -14.331 5.833 1.00 84.25 76 GLN A C 1
ATOM 635 O O . GLN A 1 76 ? -18.252 -14.214 4.806 1.00 84.25 76 GLN A O 1
ATOM 640 N N . LEU A 1 77 ? -19.960 -13.539 6.081 1.00 83.62 77 LEU A N 1
ATOM 641 C CA . LEU A 1 77 ? -20.317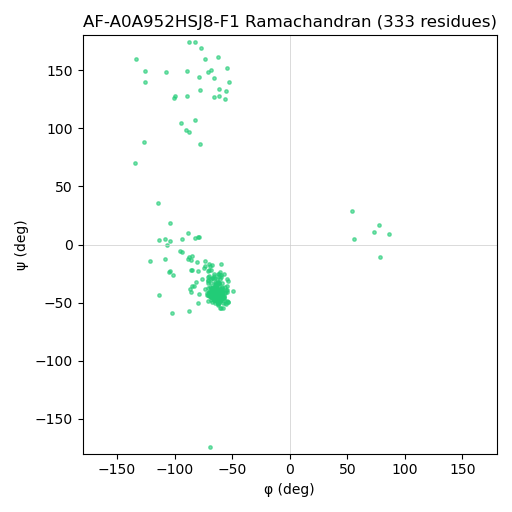 -12.389 5.248 1.00 83.62 77 LEU A CA 1
ATOM 642 C C . LEU A 1 77 ? -19.543 -11.142 5.665 1.00 83.62 77 LEU A C 1
ATOM 644 O O . LEU A 1 77 ? -19.352 -10.245 4.856 1.00 83.62 77 LEU A O 1
ATOM 648 N N . ILE A 1 78 ? -19.047 -11.121 6.901 1.00 79.81 78 ILE A N 1
ATOM 649 C CA . ILE A 1 78 ? -18.057 -10.153 7.360 1.00 79.81 78 ILE A CA 1
ATOM 650 C C . ILE A 1 78 ? -16.855 -10.862 7.961 1.00 79.81 78 ILE A C 1
ATOM 652 O O . ILE A 1 78 ? -16.970 -11.955 8.522 1.00 79.81 78 ILE A O 1
ATOM 656 N N . ASN A 1 79 ? -15.688 -10.241 7.837 1.00 79.06 79 ASN A N 1
ATOM 657 C CA . ASN A 1 79 ? -14.469 -10.764 8.432 1.00 79.06 79 ASN A CA 1
ATOM 658 C C . ASN A 1 79 ? -14.425 -10.494 9.955 1.00 79.06 79 ASN A C 1
ATOM 660 O O . ASN A 1 79 ? -15.212 -9.721 10.506 1.00 79.06 79 ASN A O 1
ATOM 664 N N . LYS A 1 80 ? -13.472 -11.124 10.656 1.00 73.50 80 LYS A N 1
ATOM 665 C CA . LYS A 1 80 ? -13.319 -10.981 12.115 1.00 73.50 80 LYS A CA 1
ATOM 666 C C . LYS A 1 80 ? -13.047 -9.535 12.555 1.00 73.50 80 LYS A C 1
ATOM 668 O O . LYS A 1 80 ? -13.571 -9.117 13.581 1.00 73.50 80 LYS A O 1
ATOM 673 N N . GLN A 1 81 ? -12.254 -8.776 11.798 1.00 65.69 81 GLN A N 1
ATOM 674 C CA . GLN A 1 81 ? -11.978 -7.369 12.107 1.00 65.69 81 GLN A CA 1
ATOM 675 C C . GLN A 1 81 ? -13.249 -6.525 11.986 1.00 65.69 81 GLN A C 1
ATOM 677 O O . GLN A 1 81 ? -13.556 -5.787 12.912 1.00 65.69 81 GLN A O 1
ATOM 682 N N . THR A 1 82 ? -14.017 -6.682 10.906 1.00 72.19 82 THR A N 1
ATOM 683 C CA . THR A 1 82 ? -15.295 -5.989 10.685 1.00 72.19 82 THR A CA 1
ATOM 684 C C . THR A 1 82 ? -16.330 -6.346 11.749 1.00 72.19 82 THR A C 1
ATOM 686 O O . THR A 1 82 ? -17.033 -5.472 12.250 1.00 72.19 82 THR A O 1
ATOM 689 N N . TYR A 1 83 ? -16.406 -7.621 12.135 1.00 81.06 83 TYR A N 1
ATOM 690 C CA . TYR A 1 83 ? -17.268 -8.070 13.226 1.00 81.06 83 TYR A CA 1
ATOM 691 C C . TYR A 1 83 ? -16.910 -7.389 14.546 1.00 81.06 83 TYR A C 1
ATOM 693 O O . TYR A 1 83 ? -17.758 -6.747 15.162 1.00 81.06 83 TYR A O 1
ATOM 701 N N . GLU A 1 84 ? -15.643 -7.483 14.957 1.00 70.75 84 GLU A N 1
ATOM 702 C CA . GLU A 1 84 ? -15.170 -6.847 16.185 1.00 70.75 84 GLU A CA 1
ATOM 703 C C . GLU A 1 84 ? -15.397 -5.330 16.147 1.00 70.75 84 GLU A C 1
ATOM 705 O O . GLU A 1 84 ? -15.796 -4.747 17.152 1.00 70.75 84 GLU A O 1
ATOM 710 N N . TYR A 1 85 ? -15.210 -4.715 14.977 1.00 67.44 85 TYR A N 1
ATOM 711 C CA . TYR A 1 85 ? -15.442 -3.298 14.731 1.00 67.44 85 TYR A CA 1
ATOM 712 C C . TYR A 1 85 ? -16.912 -2.907 14.980 1.00 67.44 85 TYR A C 1
ATOM 714 O O . TYR A 1 85 ? -17.195 -2.037 15.805 1.00 67.44 85 TYR A O 1
ATOM 722 N N . LEU A 1 86 ? -17.867 -3.587 14.339 1.00 73.56 86 LEU A N 1
ATOM 723 C CA . LEU A 1 86 ? -19.300 -3.284 14.452 1.00 73.56 86 LEU A CA 1
ATOM 724 C C . LEU A 1 86 ? -19.882 -3.632 15.833 1.00 73.56 86 LEU A C 1
ATOM 726 O O . LEU A 1 86 ? -20.635 -2.841 16.409 1.00 73.56 86 LEU A O 1
ATOM 730 N N . SER A 1 87 ? -19.506 -4.782 16.402 1.00 74.62 87 SER A N 1
ATOM 731 C CA . SER A 1 87 ? -19.984 -5.215 17.722 1.00 74.62 87 SER A CA 1
ATOM 732 C C . SER A 1 87 ? -19.514 -4.297 18.847 1.00 74.62 87 SER A C 1
ATOM 734 O O . SER A 1 87 ? -20.276 -4.035 19.779 1.00 74.62 87 SER A O 1
ATOM 736 N N . SER A 1 88 ? -18.291 -3.772 18.762 1.00 64.25 88 SER A N 1
ATOM 737 C CA . SER A 1 88 ? -17.806 -2.765 19.703 1.00 64.25 88 SER A CA 1
ATOM 738 C C . SER A 1 88 ? -18.591 -1.461 19.594 1.00 64.25 88 SER A C 1
ATOM 740 O O . SER A 1 88 ? -19.056 -0.931 20.597 1.00 64.25 88 SER A O 1
ATOM 742 N N . ALA A 1 89 ? -18.825 -0.965 18.383 1.00 64.19 89 ALA A N 1
ATOM 743 C CA . ALA A 1 89 ? -19.517 0.304 18.186 1.00 64.19 89 ALA A CA 1
ATOM 744 C C . ALA A 1 89 ? -20.990 0.300 18.592 1.00 64.19 89 ALA A C 1
ATOM 746 O O . ALA A 1 89 ? -21.511 1.320 19.049 1.00 64.19 89 ALA A O 1
ATOM 747 N N . LYS A 1 90 ? -21.648 -0.862 18.515 1.00 68.75 90 LYS A N 1
ATOM 748 C CA . LYS A 1 90 ? -22.970 -1.078 19.116 1.00 68.75 90 LYS A CA 1
ATOM 749 C C . LYS A 1 90 ? -22.981 -0.759 20.613 1.00 68.75 90 LYS A C 1
ATOM 751 O O . LYS A 1 90 ? -23.953 -0.185 21.099 1.00 68.75 90 LYS A O 1
ATOM 756 N N . ARG A 1 91 ? -21.913 -1.108 21.342 1.00 60.31 91 ARG A N 1
ATOM 757 C CA . ARG A 1 91 ? -21.816 -0.910 22.800 1.00 60.31 91 ARG A CA 1
ATOM 758 C C . ARG A 1 91 ? -21.657 0.561 23.192 1.00 60.31 91 ARG A C 1
ATOM 760 O O . ARG A 1 91 ? -22.113 0.944 24.260 1.00 60.31 91 ARG A O 1
ATOM 767 N N . ILE A 1 92 ? -21.077 1.386 22.320 1.00 58.03 92 ILE A N 1
ATOM 768 C CA . ILE A 1 92 ? -20.700 2.782 22.617 1.00 58.03 92 ILE A CA 1
ATOM 769 C C . ILE A 1 92 ? -21.814 3.771 22.201 1.00 58.03 92 ILE A C 1
ATOM 771 O O . ILE A 1 92 ? -21.651 4.979 22.290 1.00 58.03 92 ILE A O 1
ATOM 775 N N . ARG A 1 93 ? -22.978 3.283 21.737 1.00 53.69 93 ARG A N 1
ATOM 776 C CA . ARG A 1 93 ? -24.140 4.083 21.274 1.00 53.69 93 ARG A CA 1
ATOM 777 C C . ARG A 1 93 ? -23.872 5.107 20.148 1.00 53.69 93 ARG A C 1
ATOM 779 O O . ARG A 1 93 ? -24.816 5.749 19.705 1.00 53.69 93 ARG A O 1
ATOM 786 N N . ASN A 1 94 ? -22.663 5.167 19.584 1.00 63.25 94 ASN A N 1
ATOM 787 C CA . ASN A 1 94 ? -22.277 6.080 18.496 1.00 63.25 94 ASN A CA 1
ATOM 788 C C . ASN A 1 94 ? -21.942 5.355 17.177 1.00 63.25 94 ASN A C 1
ATOM 790 O O . ASN A 1 94 ? -21.077 5.785 16.416 1.00 63.25 94 ASN A O 1
ATOM 794 N N . LEU A 1 95 ? -22.647 4.260 16.863 1.00 64.00 95 LEU A N 1
ATOM 795 C CA . LEU A 1 95 ? -22.394 3.430 15.673 1.00 64.00 95 LEU A CA 1
ATOM 796 C C . LEU A 1 95 ? -22.410 4.216 14.348 1.00 64.00 95 LEU A C 1
ATOM 798 O O . LEU A 1 95 ? -21.625 3.924 13.451 1.00 64.00 95 LEU A O 1
ATOM 802 N N . LYS A 1 96 ? -23.273 5.230 14.221 1.00 61.06 96 LYS A N 1
ATOM 803 C CA . LYS A 1 96 ? -23.370 6.059 13.008 1.00 61.06 96 LYS A CA 1
ATOM 804 C C . LYS A 1 96 ? -22.113 6.902 12.775 1.00 61.06 96 LYS A C 1
ATOM 806 O O . LYS A 1 96 ? -21.611 6.968 11.656 1.00 61.06 96 LYS A O 1
ATOM 811 N N . GLU A 1 97 ? -21.628 7.565 13.820 1.00 59.72 97 GLU A N 1
ATOM 812 C CA . GLU A 1 97 ? -20.413 8.383 13.762 1.00 59.72 97 GLU A CA 1
ATOM 813 C C . GLU A 1 97 ? -19.182 7.496 13.564 1.00 59.72 97 GLU A C 1
ATOM 815 O O . GLU A 1 97 ? -18.344 7.763 12.707 1.00 59.72 97 GLU A O 1
ATOM 820 N N . PHE A 1 98 ? -19.165 6.358 14.251 1.00 60.41 98 PHE A N 1
ATOM 821 C CA . PHE A 1 98 ? -18.144 5.332 14.128 1.00 60.41 98 PHE A CA 1
ATOM 822 C C . PHE A 1 98 ? -18.041 4.741 12.710 1.00 60.41 98 PHE A C 1
ATOM 824 O O . PHE A 1 98 ? -16.953 4.654 12.149 1.00 60.41 98 PHE A O 1
ATOM 831 N N . VAL A 1 99 ? -19.162 4.407 12.066 1.00 61.78 99 VAL A N 1
ATOM 832 C CA . VAL A 1 99 ? -19.149 3.911 10.679 1.00 61.78 99 VAL A CA 1
ATOM 833 C C . VAL A 1 99 ? -18.739 4.998 9.685 1.00 61.78 99 VAL A C 1
ATOM 835 O O . VAL A 1 99 ? -18.028 4.711 8.720 1.00 61.78 99 VAL A O 1
ATOM 838 N N . LYS A 1 100 ? -19.166 6.249 9.900 1.00 63.53 100 LYS A N 1
ATOM 839 C CA . LYS A 1 100 ? -18.749 7.370 9.048 1.00 63.53 100 LYS A CA 1
ATOM 840 C C . LYS A 1 100 ? -17.222 7.491 9.043 1.00 63.53 100 LYS A C 1
ATOM 842 O O . LYS A 1 100 ? -16.628 7.546 7.971 1.00 63.53 100 LYS A O 1
ATOM 847 N N . VAL A 1 101 ? -16.614 7.416 10.225 1.00 62.56 101 VAL A N 1
ATOM 848 C CA . VAL A 1 101 ? -15.163 7.401 10.412 1.00 62.56 101 VAL A CA 1
ATOM 849 C C . VAL A 1 101 ? -14.506 6.235 9.666 1.00 62.56 101 VAL A C 1
ATOM 851 O O . VAL A 1 101 ? -13.596 6.467 8.876 1.00 62.56 101 VAL A O 1
ATOM 854 N N . TYR A 1 102 ? -14.992 4.996 9.826 1.00 62.12 102 TYR A N 1
ATOM 855 C CA . TYR A 1 102 ? -14.453 3.846 9.083 1.00 62.12 102 TYR A CA 1
ATOM 856 C C . TYR A 1 102 ? -14.431 4.079 7.579 1.00 62.12 102 TYR A C 1
ATOM 858 O O . TYR A 1 102 ? -13.430 3.819 6.910 1.00 62.12 102 TYR A O 1
ATOM 866 N N . ARG A 1 103 ? -15.567 4.529 7.043 1.00 63.78 103 ARG A N 1
ATOM 867 C CA . ARG A 1 103 ? -15.774 4.696 5.610 1.00 63.78 103 ARG A CA 1
ATOM 868 C C . ARG A 1 103 ? -14.863 5.783 5.064 1.00 63.78 103 ARG A C 1
ATOM 870 O O . ARG A 1 103 ? -14.214 5.558 4.046 1.00 63.78 103 ARG A O 1
ATOM 877 N N . ASP A 1 104 ? -14.822 6.929 5.734 1.00 65.62 104 ASP A N 1
ATOM 878 C CA . ASP A 1 104 ? -14.040 8.076 5.294 1.00 65.62 104 ASP A CA 1
ATOM 879 C C . ASP A 1 104 ? -12.538 7.719 5.349 1.00 65.62 104 ASP A C 1
ATOM 881 O O . ASP A 1 104 ? -11.858 7.806 4.329 1.00 65.62 104 ASP A O 1
ATOM 885 N N . SER A 1 105 ? -12.060 7.120 6.444 1.00 61.44 105 SER A N 1
ATOM 886 C CA . SER A 1 105 ? -10.669 6.663 6.577 1.00 61.44 105 SER A CA 1
ATOM 887 C C . SER A 1 105 ? -10.271 5.547 5.597 1.00 61.44 105 SER A C 1
ATOM 889 O O . SER A 1 105 ? -9.158 5.531 5.068 1.00 61.44 105 SER A O 1
ATOM 891 N N . THR A 1 106 ? -11.166 4.593 5.323 1.00 63.56 106 THR A N 1
ATOM 892 C CA . THR A 1 106 ? -1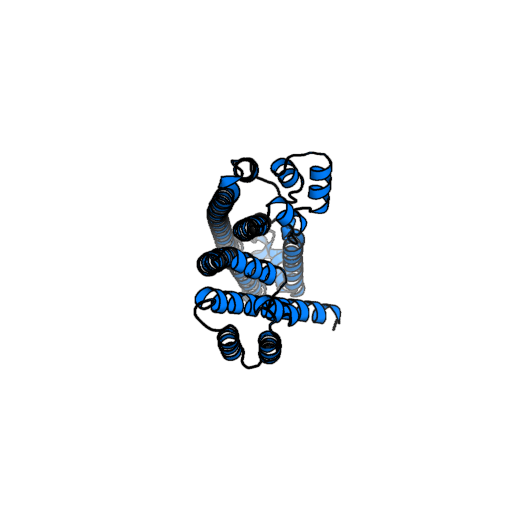0.902 3.503 4.363 1.00 63.56 106 THR A CA 1
ATOM 893 C C . THR A 1 106 ? -10.879 4.028 2.930 1.00 63.56 106 THR A C 1
ATOM 895 O O . THR A 1 106 ? -10.050 3.597 2.124 1.00 63.56 106 THR A O 1
ATOM 898 N N . LYS A 1 107 ? -11.752 4.991 2.609 1.00 67.50 107 LYS A N 1
ATOM 899 C CA . LYS A 1 107 ? -11.757 5.681 1.319 1.00 67.50 107 LYS A CA 1
ATOM 900 C C . LYS A 1 107 ? -10.455 6.451 1.110 1.00 67.50 107 LYS A C 1
ATOM 902 O O . LYS A 1 107 ? -9.843 6.299 0.059 1.00 67.50 107 LYS A O 1
ATOM 907 N N . GLU A 1 108 ? -9.990 7.187 2.116 1.00 64.44 108 GLU A N 1
ATOM 908 C CA . GLU A 1 108 ? -8.728 7.927 2.037 1.00 64.44 108 GLU A CA 1
ATOM 909 C C . GLU A 1 108 ? -7.526 7.000 1.809 1.00 64.44 108 GLU A C 1
ATOM 911 O O . GLU A 1 108 ? -6.68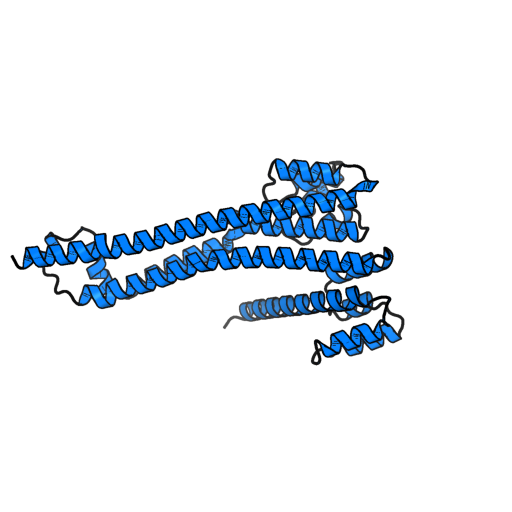7 7.280 0.956 1.00 64.44 108 GLU A O 1
ATOM 916 N N . ILE A 1 109 ? -7.461 5.844 2.480 1.00 63.56 109 ILE A N 1
ATOM 917 C CA . ILE A 1 109 ? -6.399 4.859 2.212 1.00 63.56 109 ILE A CA 1
ATOM 918 C C . ILE A 1 109 ? -6.516 4.268 0.804 1.00 63.56 109 ILE A C 1
ATOM 920 O O . ILE A 1 109 ? -5.499 4.084 0.132 1.00 63.56 109 ILE A O 1
ATOM 924 N N . LYS A 1 110 ? -7.729 3.977 0.323 1.00 65.94 110 LYS A N 1
ATOM 925 C CA . LYS A 1 110 ? -7.923 3.530 -1.063 1.00 65.94 110 LYS A CA 1
ATOM 926 C C . LYS A 1 110 ? -7.459 4.586 -2.060 1.00 65.94 110 LYS A C 1
ATOM 928 O O . LYS A 1 110 ? -6.824 4.227 -3.044 1.00 65.94 110 LYS A O 1
ATOM 933 N N . GLU A 1 111 ? -7.727 5.863 -1.807 1.00 68.06 111 GLU A N 1
ATOM 934 C CA . GLU A 1 111 ? -7.265 6.974 -2.644 1.00 68.06 111 GLU A CA 1
ATOM 935 C C . GLU A 1 111 ? -5.736 7.102 -2.624 1.00 68.06 111 GLU A C 1
ATOM 937 O O . GLU A 1 111 ? -5.125 7.273 -3.677 1.00 68.06 111 GLU A O 1
ATOM 942 N N . VAL A 1 112 ? -5.103 6.927 -1.463 1.00 63.66 112 VAL A N 1
ATOM 943 C CA . VAL A 1 112 ? -3.640 6.869 -1.295 1.00 63.66 112 VAL A CA 1
ATOM 944 C C . VAL A 1 112 ? -3.043 5.706 -2.099 1.00 63.66 112 VAL A C 1
ATOM 946 O O . VAL A 1 112 ? -2.109 5.906 -2.876 1.00 63.66 112 VAL A O 1
ATOM 949 N N . ILE A 1 113 ? -3.604 4.499 -1.981 1.00 62.03 113 ILE A N 1
ATOM 950 C CA . ILE A 1 113 ? -3.154 3.313 -2.730 1.00 62.03 113 ILE A CA 1
ATOM 951 C C . ILE A 1 113 ? -3.378 3.497 -4.234 1.00 62.03 113 ILE A C 1
ATOM 953 O O . ILE A 1 113 ? -2.492 3.194 -5.030 1.00 62.03 113 ILE A O 1
ATOM 957 N N . ALA A 1 114 ? -4.537 4.012 -4.639 1.00 65.25 114 ALA A N 1
ATOM 958 C CA . ALA A 1 114 ? -4.846 4.271 -6.039 1.00 65.25 114 ALA A CA 1
ATOM 959 C C . ALA A 1 114 ? -3.926 5.350 -6.624 1.00 65.25 114 ALA A C 1
ATOM 961 O O . ALA A 1 114 ? -3.504 5.235 -7.772 1.00 65.25 114 ALA A O 1
ATOM 962 N N . SER A 1 115 ? -3.570 6.370 -5.841 1.00 63.53 115 SER A N 1
ATOM 963 C CA . SER A 1 115 ? -2.611 7.405 -6.241 1.00 63.53 115 SER A CA 1
ATOM 964 C C . SER A 1 115 ? -1.216 6.818 -6.428 1.00 63.53 115 SER A C 1
ATOM 966 O O . SER A 1 115 ? -0.581 7.076 -7.447 1.00 63.53 115 SER A O 1
ATOM 968 N N . LEU A 1 116 ? -0.779 5.941 -5.522 1.00 62.91 116 LEU A N 1
ATOM 969 C CA . LEU A 1 116 ? 0.467 5.187 -5.674 1.00 62.91 116 LEU A CA 1
ATOM 970 C C . LEU A 1 116 ? 0.468 4.296 -6.921 1.00 62.91 116 LEU A C 1
ATOM 972 O O . LEU A 1 116 ? 1.448 4.272 -7.660 1.00 62.91 116 LEU A O 1
ATOM 976 N N . GLN A 1 117 ? -0.632 3.595 -7.196 1.00 62.44 117 GLN A N 1
ATOM 977 C CA . GLN A 1 117 ? -0.763 2.777 -8.404 1.00 62.44 117 GLN A CA 1
ATOM 978 C C . GLN A 1 117 ? -0.740 3.630 -9.674 1.00 62.44 117 GLN A C 1
ATOM 980 O O . GLN A 1 117 ? -0.017 3.299 -10.608 1.00 62.44 117 GLN A O 1
ATOM 985 N N . LYS A 1 118 ? -1.468 4.754 -9.703 1.00 62.88 118 LYS A N 1
ATOM 986 C CA . LYS A 1 118 ? -1.457 5.700 -10.831 1.00 62.88 118 LYS A CA 1
ATOM 987 C C . LYS A 1 118 ? -0.060 6.252 -11.100 1.00 62.88 118 LYS A C 1
ATOM 989 O O . LYS A 1 118 ? 0.326 6.380 -12.257 1.00 62.88 118 LYS A O 1
ATOM 994 N N . GLN A 1 119 ? 0.717 6.530 -10.058 1.00 60.44 119 GLN A N 1
ATOM 995 C CA . GLN A 1 119 ? 2.095 7.002 -10.207 1.00 60.44 119 GLN A CA 1
ATOM 996 C C . GLN A 1 119 ? 3.024 5.953 -10.841 1.00 60.44 119 GLN A C 1
ATOM 998 O O . GLN A 1 119 ? 3.983 6.323 -11.511 1.00 60.44 119 GLN A O 1
ATOM 1003 N N . LEU A 1 120 ? 2.716 4.657 -10.712 1.00 60.12 120 LEU A N 1
ATOM 1004 C CA . LEU A 1 120 ? 3.454 3.572 -11.375 1.00 60.12 120 LEU A CA 1
ATOM 1005 C C . LEU A 1 120 ? 3.054 3.363 -12.846 1.00 60.12 120 LEU A C 1
ATOM 1007 O O . LEU A 1 120 ? 3.797 2.727 -13.594 1.00 60.12 120 LEU A O 1
ATOM 1011 N N . VAL A 1 121 ? 1.923 3.921 -13.291 1.00 64.19 121 VAL A N 1
ATOM 1012 C CA . VAL A 1 121 ? 1.455 3.797 -14.682 1.00 64.19 121 VAL A CA 1
ATOM 1013 C C . VAL A 1 121 ? 2.364 4.561 -15.648 1.00 64.19 121 VAL A C 1
ATOM 1015 O O . VAL A 1 121 ? 2.674 4.052 -16.720 1.00 64.19 121 VAL A O 1
ATOM 1018 N N . SER A 1 122 ? 2.836 5.754 -15.272 1.00 61.72 122 SER A N 1
ATOM 1019 C CA . SER A 1 122 ? 3.682 6.585 -16.145 1.00 61.72 122 SER A CA 1
ATOM 1020 C C . SER A 1 122 ? 5.023 5.910 -16.504 1.00 61.72 122 SER A C 1
ATOM 1022 O O . SER A 1 122 ? 5.314 5.777 -17.697 1.00 61.72 122 SER A O 1
ATOM 1024 N N . PRO A 1 123 ? 5.802 5.368 -15.542 1.00 65.44 123 PRO A N 1
ATOM 1025 C CA . PRO A 1 123 ? 6.990 4.574 -15.855 1.00 65.44 123 PRO A CA 1
ATOM 1026 C C . PRO A 1 123 ? 6.692 3.346 -16.721 1.00 65.44 123 PRO A C 1
ATOM 1028 O O . PRO A 1 123 ? 7.449 3.066 -17.644 1.00 65.44 123 PRO A O 1
ATOM 1031 N N . ALA A 1 124 ? 5.583 2.640 -16.471 1.00 67.81 124 ALA A N 1
ATOM 1032 C CA . ALA A 1 124 ? 5.203 1.465 -17.255 1.00 67.81 124 ALA A CA 1
ATOM 1033 C C . ALA A 1 124 ? 4.889 1.818 -18.719 1.00 67.81 124 ALA A C 1
ATOM 1035 O O . ALA A 1 124 ? 5.358 1.141 -19.631 1.00 67.81 124 ALA A O 1
ATOM 1036 N N . ILE A 1 125 ? 4.150 2.908 -18.954 1.00 69.75 125 ILE A N 1
ATOM 1037 C CA . ILE A 1 125 ? 3.873 3.417 -20.304 1.00 69.75 125 ILE A CA 1
ATOM 1038 C C . ILE A 1 125 ? 5.169 3.869 -20.986 1.00 69.75 125 ILE A C 1
ATOM 1040 O O . ILE A 1 125 ? 5.393 3.525 -22.144 1.00 69.75 125 ILE A O 1
ATOM 1044 N N . SER A 1 126 ? 6.043 4.590 -20.277 1.00 69.31 126 SER A N 1
ATOM 1045 C CA . SER A 1 126 ? 7.345 5.018 -20.808 1.00 69.31 126 SER A CA 1
ATOM 1046 C C . SER A 1 126 ? 8.206 3.820 -21.229 1.00 69.31 126 SER A C 1
ATOM 1048 O O . SER A 1 126 ? 8.782 3.814 -22.315 1.00 69.31 126 SER A O 1
ATOM 1050 N N . PHE A 1 127 ? 8.207 2.752 -20.429 1.00 74.12 127 PHE A N 1
ATOM 1051 C CA . PHE A 1 127 ? 8.922 1.514 -20.730 1.00 74.12 127 PHE A CA 1
ATOM 1052 C C . PHE A 1 127 ? 8.347 0.781 -21.952 1.00 74.12 127 PHE A C 1
ATOM 1054 O O . PHE A 1 127 ? 9.093 0.318 -22.813 1.00 74.12 127 PHE A O 1
ATOM 1061 N N . LEU A 1 128 ? 7.017 0.729 -22.087 1.00 78.62 128 LEU A N 1
ATOM 1062 C CA . LEU A 1 128 ? 6.359 0.176 -23.276 1.00 78.62 128 LEU A CA 1
ATOM 1063 C C . LEU A 1 128 ? 6.688 0.981 -24.540 1.00 78.62 128 LEU A C 1
ATOM 1065 O O . LEU A 1 128 ? 7.014 0.397 -25.574 1.00 78.62 128 LEU A O 1
ATOM 1069 N N . MET A 1 129 ? 6.653 2.312 -24.452 1.00 78.44 129 MET A N 1
ATOM 1070 C CA . MET A 1 129 ? 7.042 3.196 -25.553 1.00 78.44 129 MET A CA 1
ATOM 1071 C C . MET A 1 129 ? 8.516 3.011 -25.920 1.00 78.44 129 MET A C 1
ATOM 1073 O O . MET A 1 129 ? 8.837 2.941 -27.103 1.00 78.44 129 MET A O 1
ATOM 1077 N N . HIS A 1 130 ? 9.401 2.856 -24.930 1.00 81.25 130 HIS A N 1
ATOM 1078 C CA . HIS A 1 130 ? 10.811 2.552 -25.160 1.00 81.25 130 HIS A CA 1
ATOM 1079 C C . HIS A 1 130 ? 10.986 1.276 -25.986 1.00 81.25 130 HIS A C 1
ATOM 1081 O O . HIS A 1 130 ? 11.662 1.305 -27.012 1.00 81.25 130 HIS A O 1
ATOM 1087 N N . TYR A 1 131 ? 10.326 0.180 -25.600 1.00 84.19 131 TYR A N 1
ATOM 1088 C CA . TYR A 1 131 ? 10.383 -1.066 -26.365 1.00 84.19 131 TYR A CA 1
ATOM 1089 C C . TYR A 1 131 ? 9.834 -0.923 -27.776 1.00 84.19 131 TYR A C 1
ATOM 1091 O O . TYR A 1 131 ? 10.436 -1.448 -28.709 1.00 84.19 131 TYR A O 1
ATOM 1099 N N . ALA A 1 132 ? 8.716 -0.216 -27.946 1.00 83.81 132 ALA A N 1
ATOM 1100 C CA . ALA A 1 132 ? 8.117 -0.003 -29.258 1.00 83.81 132 ALA A CA 1
ATOM 1101 C C . ALA A 1 132 ? 9.052 0.793 -30.185 1.00 83.81 132 ALA A C 1
ATOM 1103 O O . ALA A 1 132 ? 9.251 0.414 -31.344 1.00 83.81 132 ALA A O 1
ATOM 1104 N N . VAL A 1 133 ? 9.667 1.862 -29.667 1.00 82.50 133 VAL A N 1
ATOM 1105 C CA . VAL A 1 133 ? 10.642 2.682 -30.400 1.00 82.50 133 VAL A CA 1
ATOM 1106 C C . VAL A 1 133 ? 11.893 1.868 -30.715 1.00 82.50 133 VAL A C 1
ATOM 1108 O O . VAL A 1 133 ? 12.322 1.842 -31.865 1.00 82.50 133 VAL A O 1
ATOM 1111 N N . PHE A 1 134 ? 12.444 1.148 -29.737 1.00 83.44 134 PHE A N 1
ATOM 1112 C CA . PHE A 1 134 ? 13.656 0.348 -29.911 1.00 83.44 134 PHE A CA 1
ATOM 1113 C C . PHE A 1 134 ? 13.456 -0.805 -30.904 1.00 83.44 134 PHE A C 1
ATOM 1115 O O . PHE A 1 134 ? 14.290 -1.021 -31.781 1.00 83.44 134 PHE A O 1
ATOM 1122 N N . TYR A 1 135 ? 12.312 -1.492 -30.838 1.00 86.69 135 TYR A N 1
ATOM 1123 C CA . TYR A 1 135 ? 11.926 -2.516 -31.810 1.00 86.69 135 TYR A CA 1
ATOM 1124 C C . TYR A 1 135 ? 11.818 -1.938 -33.225 1.00 86.69 135 TYR A C 1
ATOM 1126 O O . TYR A 1 135 ? 12.368 -2.490 -34.177 1.00 86.69 135 TYR A O 1
ATOM 1134 N N . THR A 1 136 ? 11.132 -0.801 -33.368 1.00 84.44 136 THR A N 1
ATOM 1135 C CA . THR A 1 136 ? 10.971 -0.121 -34.662 1.00 84.44 136 THR A CA 1
ATOM 1136 C C . THR A 1 136 ? 12.323 0.323 -35.219 1.00 84.44 136 THR A C 1
ATOM 1138 O O . THR A 1 136 ? 12.602 0.113 -36.398 1.00 84.44 136 THR A O 1
ATOM 1141 N N . MET A 1 137 ? 13.194 0.868 -34.368 1.00 84.50 137 MET A N 1
ATOM 1142 C CA . MET A 1 137 ? 14.553 1.258 -34.734 1.00 84.50 137 MET A CA 1
ATOM 1143 C C . MET A 1 137 ? 15.348 0.067 -35.275 1.00 84.50 137 MET A C 1
ATOM 1145 O O . MET A 1 137 ? 15.863 0.134 -36.388 1.00 84.50 137 MET A O 1
ATOM 1149 N N . LEU A 1 138 ? 15.419 -1.028 -34.512 1.00 85.50 138 LEU A N 1
ATOM 1150 C CA . LEU A 1 138 ? 16.234 -2.190 -34.860 1.00 85.50 138 LEU A CA 1
ATOM 1151 C C . LEU A 1 138 ? 15.706 -2.951 -36.072 1.00 85.50 138 LEU A C 1
ATOM 1153 O O . LEU A 1 138 ? 16.503 -3.346 -36.911 1.00 85.50 138 LEU A O 1
ATOM 1157 N N . TYR A 1 139 ? 14.394 -3.172 -36.174 1.00 86.00 139 TYR A N 1
ATOM 1158 C CA . TYR A 1 139 ? 13.842 -4.126 -37.144 1.00 86.00 139 TYR A CA 1
ATOM 1159 C C . TYR A 1 139 ? 13.099 -3.487 -38.316 1.00 86.00 139 TYR A C 1
ATOM 1161 O O . TYR A 1 139 ? 12.812 -4.181 -39.287 1.00 86.00 139 TYR A O 1
ATOM 1169 N N . LYS A 1 140 ? 12.785 -2.186 -38.262 1.00 84.31 140 LYS A N 1
ATOM 1170 C CA . LYS A 1 140 ? 12.156 -1.475 -39.389 1.00 84.31 140 LYS A CA 1
ATOM 1171 C C . LYS A 1 140 ? 13.058 -0.409 -39.995 1.00 84.31 140 LYS A C 1
ATOM 1173 O O . LYS A 1 140 ? 13.128 -0.313 -41.212 1.00 84.31 140 LYS A O 1
ATOM 1178 N N . ILE A 1 141 ? 13.730 0.386 -39.162 1.00 81.81 141 ILE A N 1
ATOM 1179 C CA . ILE A 1 141 ? 14.493 1.549 -39.631 1.00 81.81 141 ILE A CA 1
ATOM 1180 C C . ILE A 1 141 ? 15.914 1.148 -40.021 1.00 81.81 141 ILE A C 1
ATOM 1182 O O . ILE A 1 141 ? 16.300 1.347 -41.165 1.00 81.81 141 ILE A O 1
ATOM 1186 N N . LEU A 1 142 ? 16.685 0.545 -39.112 1.00 83.00 142 LEU A N 1
ATOM 1187 C CA . LEU A 1 142 ? 18.080 0.175 -39.370 1.00 83.00 142 LEU A CA 1
ATOM 1188 C C . LEU A 1 142 ? 18.269 -0.744 -40.596 1.00 83.00 142 LEU A C 1
ATOM 1190 O O . LEU A 1 142 ? 19.186 -0.485 -41.371 1.00 83.00 142 LEU A O 1
ATOM 1194 N N . PRO A 1 143 ? 17.423 -1.768 -40.839 1.00 82.62 143 PRO A N 1
ATOM 1195 C CA . PRO A 1 143 ? 17.576 -2.641 -42.003 1.00 82.62 143 PRO A CA 1
ATOM 1196 C C . PRO A 1 143 ? 17.251 -1.960 -43.338 1.00 82.62 143 PRO A C 1
ATOM 1198 O O . PRO A 1 143 ? 17.628 -2.484 -44.381 1.00 82.62 143 PRO A O 1
ATOM 1201 N N . ALA A 1 144 ? 16.554 -0.816 -43.326 1.00 79.75 144 ALA A N 1
ATOM 1202 C CA . ALA A 1 144 ? 16.216 -0.075 -44.540 1.00 79.75 144 ALA A CA 1
ATOM 1203 C C . ALA A 1 144 ? 17.424 0.663 -45.147 1.00 79.75 144 ALA A C 1
ATOM 1205 O O . ALA A 1 144 ? 17.364 1.089 -46.298 1.00 79.75 144 ALA A O 1
ATOM 1206 N N . PHE A 1 145 ? 18.520 0.808 -44.396 1.00 75.94 145 PHE A N 1
ATOM 1207 C CA . PHE A 1 145 ? 19.739 1.460 -44.861 1.00 75.94 145 PHE A CA 1
ATOM 1208 C C . PHE A 1 145 ? 20.787 0.422 -45.271 1.00 75.94 145 PHE A C 1
ATOM 1210 O O . PHE A 1 145 ? 21.174 -0.445 -44.486 1.00 75.94 145 PHE A O 1
ATOM 1217 N N . SER A 1 146 ? 21.299 0.533 -46.497 1.00 72.00 146 SER A N 1
ATOM 1218 C CA . SER A 1 146 ? 22.430 -0.265 -46.974 1.00 72.00 146 SER A CA 1
ATOM 1219 C C . SER A 1 146 ? 23.743 0.294 -46.413 1.00 72.00 146 SER A C 1
ATOM 1221 O O . SER A 1 146 ? 24.387 1.129 -47.042 1.00 72.00 146 SER A O 1
ATOM 1223 N N . ILE A 1 147 ? 24.123 -0.138 -45.208 1.00 78.94 147 ILE A N 1
ATOM 1224 C CA . ILE A 1 147 ? 25.362 0.296 -44.545 1.00 78.94 147 ILE A CA 1
ATOM 1225 C C . ILE A 1 147 ? 26.537 -0.533 -45.081 1.00 78.94 147 ILE A C 1
ATOM 1227 O O . ILE A 1 147 ? 26.676 -1.716 -44.760 1.00 78.94 147 ILE A O 1
ATOM 1231 N N . ASP A 1 148 ? 27.383 0.087 -45.899 1.00 78.38 148 ASP A N 1
ATOM 1232 C CA . ASP A 1 148 ? 28.618 -0.503 -46.416 1.00 78.38 148 ASP A CA 1
ATOM 1233 C C . ASP A 1 148 ? 29.810 -0.284 -45.457 1.00 78.38 148 ASP A C 1
ATOM 1235 O O . ASP A 1 148 ? 29.704 0.396 -44.432 1.00 78.38 148 ASP A O 1
ATOM 1239 N N . LYS A 1 149 ? 30.976 -0.873 -45.767 1.00 78.75 149 LYS A N 1
ATOM 1240 C CA . LYS A 1 149 ? 32.179 -0.739 -44.918 1.00 78.75 149 LYS A CA 1
ATOM 1241 C C . LYS A 1 149 ? 32.653 0.715 -44.783 1.00 78.75 149 LYS A C 1
ATOM 1243 O O . LYS A 1 149 ? 33.162 1.059 -43.718 1.00 78.75 149 LYS A O 1
ATOM 1248 N N . LYS A 1 150 ? 32.482 1.547 -45.822 1.00 78.75 150 LYS A N 1
ATOM 1249 C CA . LYS A 1 150 ? 32.859 2.973 -45.815 1.00 78.75 150 LYS A CA 1
ATOM 1250 C C . LYS A 1 150 ? 31.934 3.776 -44.894 1.00 78.75 150 LYS A C 1
ATOM 1252 O O . LYS A 1 150 ? 32.414 4.552 -44.077 1.00 78.75 150 LYS A O 1
ATOM 1257 N N . THR A 1 151 ? 30.623 3.542 -44.945 1.00 79.00 151 THR A N 1
ATOM 1258 C CA . THR A 1 151 ? 29.657 4.163 -44.021 1.00 79.00 151 THR A CA 1
ATOM 1259 C C . THR A 1 151 ? 29.913 3.725 -42.580 1.00 79.00 151 THR A C 1
ATOM 1261 O O . THR A 1 151 ? 29.885 4.544 -41.665 1.00 79.00 151 THR A O 1
ATOM 1264 N N . LEU A 1 152 ? 30.231 2.443 -42.362 1.00 81.44 152 LEU A N 1
ATOM 1265 C CA . LEU A 1 152 ? 30.476 1.900 -41.025 1.00 81.44 152 LEU A CA 1
ATOM 1266 C C . LEU A 1 152 ? 31.658 2.567 -40.305 1.00 81.44 152 LEU A C 1
ATOM 1268 O O . LEU A 1 152 ? 31.599 2.719 -39.088 1.00 81.44 152 LEU A O 1
ATOM 1272 N N . SER A 1 153 ? 32.703 2.999 -41.023 1.00 81.31 153 SER A N 1
ATOM 1273 C CA . SER A 1 153 ? 33.858 3.673 -40.406 1.00 81.31 153 SER A CA 1
ATOM 1274 C C . SER A 1 153 ? 33.554 5.071 -39.860 1.00 81.31 153 SER A C 1
ATOM 1276 O O . SER A 1 153 ? 34.312 5.563 -39.030 1.00 81.31 153 SER A O 1
ATOM 1278 N N . PHE A 1 154 ? 32.456 5.698 -40.294 1.00 81.06 154 PHE A N 1
ATOM 1279 C CA . PHE A 1 154 ? 32.005 6.995 -39.778 1.00 81.06 154 PHE A CA 1
ATOM 1280 C C . PHE A 1 154 ? 30.986 6.868 -38.638 1.00 81.06 154 PHE A C 1
ATOM 1282 O O . PHE A 1 154 ? 30.612 7.872 -38.035 1.00 81.06 154 PHE A O 1
ATOM 1289 N N . LEU A 1 155 ? 30.528 5.649 -38.332 1.00 84.69 155 LEU A N 1
ATOM 1290 C CA . LEU A 1 155 ? 29.515 5.414 -37.310 1.00 84.69 155 LEU A CA 1
ATOM 1291 C C . LEU A 1 155 ? 30.131 5.200 -35.915 1.00 84.69 155 LEU A C 1
ATOM 1293 O O . LEU A 1 155 ? 31.218 4.631 -35.789 1.00 84.69 155 LEU A O 1
ATOM 1297 N N . PRO A 1 156 ? 29.418 5.589 -34.840 1.00 84.81 156 PRO A N 1
ATOM 1298 C CA . PRO A 1 156 ? 29.823 5.293 -33.469 1.00 84.81 156 PRO A CA 1
ATOM 1299 C C . PRO A 1 156 ? 30.062 3.797 -33.208 1.00 84.81 156 PRO A C 1
ATOM 1301 O O . PRO A 1 156 ? 29.392 2.932 -33.772 1.00 84.81 156 PRO A O 1
ATOM 1304 N N . SER A 1 157 ? 30.946 3.480 -32.259 1.00 85.19 157 SER A N 1
ATOM 1305 C CA . SER A 1 157 ? 31.407 2.108 -31.969 1.00 85.19 157 SER A CA 1
ATOM 1306 C C . SER A 1 157 ? 30.317 1.108 -31.554 1.00 85.19 157 SER A C 1
ATOM 1308 O O . SER A 1 157 ? 30.538 -0.099 -31.623 1.00 85.19 157 SER A O 1
ATOM 1310 N N . TYR A 1 158 ? 29.132 1.575 -31.153 1.00 83.75 158 TYR A N 1
ATOM 1311 C CA . TYR A 1 158 ? 27.988 0.721 -30.821 1.00 83.75 158 TYR A CA 1
ATOM 1312 C C . TYR A 1 158 ? 27.121 0.338 -32.037 1.00 83.75 158 TYR A C 1
ATOM 1314 O O . TYR A 1 158 ? 26.311 -0.584 -31.934 1.00 83.75 158 TYR A O 1
ATOM 1322 N N . PHE A 1 159 ? 27.274 0.985 -33.200 1.00 86.00 159 PHE A N 1
ATOM 1323 C CA . PHE A 1 159 ? 26.503 0.656 -34.410 1.00 86.00 159 PHE A CA 1
ATOM 1324 C C . PHE A 1 159 ? 26.717 -0.768 -34.936 1.00 86.00 159 PHE A C 1
ATOM 1326 O O . PHE A 1 159 ? 25.724 -1.401 -35.295 1.00 86.00 159 PHE A O 1
ATOM 1333 N N . PRO A 1 160 ? 27.942 -1.333 -34.949 1.00 85.75 160 PRO A N 1
ATOM 1334 C CA . PRO A 1 160 ? 28.145 -2.734 -35.314 1.00 85.75 160 PRO A CA 1
ATOM 1335 C C . PRO A 1 160 ? 27.293 -3.696 -34.475 1.00 85.75 160 PRO A C 1
ATOM 1337 O O . PRO A 1 160 ? 26.711 -4.637 -35.012 1.00 85.75 160 PRO A O 1
ATOM 1340 N N . PHE A 1 161 ? 27.148 -3.422 -33.174 1.00 85.88 161 PHE A N 1
ATOM 1341 C CA . PHE A 1 161 ? 26.268 -4.194 -32.300 1.00 85.88 161 PHE A CA 1
ATOM 1342 C C . PHE A 1 161 ? 24.788 -4.005 -32.659 1.00 85.88 161 PHE A C 1
ATOM 1344 O O . PHE A 1 161 ? 24.051 -4.986 -32.698 1.00 85.88 161 PHE A O 1
ATOM 1351 N N . LEU A 1 162 ? 24.345 -2.784 -32.977 1.00 85.94 162 LEU A N 1
ATOM 1352 C CA . LEU A 1 162 ? 22.965 -2.538 -33.419 1.00 85.94 162 LEU A CA 1
ATOM 1353 C C . LEU A 1 162 ? 22.642 -3.261 -34.738 1.00 85.94 162 LEU A C 1
ATOM 1355 O O . LEU A 1 162 ? 21.560 -3.828 -34.873 1.00 85.94 162 LEU A O 1
ATOM 1359 N N . ILE A 1 163 ? 23.587 -3.298 -35.682 1.00 85.25 163 ILE A N 1
ATOM 1360 C CA . ILE A 1 163 ? 23.463 -4.036 -36.952 1.00 85.25 163 ILE A CA 1
ATOM 1361 C C . ILE A 1 163 ? 23.428 -5.549 -36.710 1.00 85.25 163 ILE A C 1
ATOM 1363 O O . ILE A 1 163 ? 22.714 -6.278 -37.395 1.00 85.25 163 ILE A O 1
ATOM 1367 N N . TYR A 1 164 ? 24.194 -6.045 -35.741 1.00 86.69 164 TYR A N 1
ATOM 1368 C CA . TYR A 1 164 ? 24.095 -7.437 -35.317 1.00 86.69 164 TYR A CA 1
ATOM 1369 C C . TYR A 1 164 ? 22.719 -7.717 -34.684 1.00 86.69 164 TYR A C 1
ATOM 1371 O O . TYR A 1 164 ? 22.030 -8.657 -35.076 1.00 86.69 164 TYR A O 1
ATOM 1379 N N . ALA A 1 165 ? 22.255 -6.855 -33.779 1.00 86.94 165 ALA A N 1
ATOM 1380 C CA . ALA A 1 165 ? 20.970 -7.003 -33.099 1.00 86.94 165 ALA A CA 1
ATOM 1381 C C . ALA A 1 165 ? 19.752 -6.924 -34.030 1.00 86.94 165 ALA A C 1
ATOM 1383 O O . ALA A 1 165 ? 18.779 -7.651 -33.814 1.00 86.94 165 ALA A O 1
ATOM 1384 N N . SER A 1 166 ? 19.811 -6.125 -35.100 1.00 87.31 166 SER A N 1
ATOM 1385 C CA . SER A 1 166 ? 18.745 -6.071 -36.110 1.00 87.31 166 SER A CA 1
ATOM 1386 C C . SER A 1 166 ? 18.593 -7.369 -36.903 1.00 87.31 166 SER A C 1
ATOM 1388 O O . SER A 1 166 ? 17.497 -7.689 -37.357 1.00 87.31 166 SER A O 1
ATOM 1390 N N . LYS A 1 167 ? 19.667 -8.156 -37.037 1.00 87.94 167 LYS A N 1
ATOM 1391 C CA . LYS A 1 167 ? 19.653 -9.461 -37.719 1.00 87.94 167 LYS A CA 1
ATOM 1392 C C . LYS A 1 167 ? 19.297 -10.622 -36.792 1.00 87.94 167 LYS A C 1
ATOM 1394 O O . LYS A 1 167 ? 19.006 -11.719 -37.262 1.00 87.94 167 LYS A O 1
ATOM 1399 N N . HIS A 1 168 ? 19.300 -10.391 -35.481 1.00 90.25 168 HIS A N 1
ATOM 1400 C CA . HIS A 1 168 ? 19.128 -11.422 -34.466 1.00 90.25 168 HIS A CA 1
ATOM 1401 C C . HIS A 1 168 ? 17.992 -11.065 -33.487 1.00 90.25 168 HIS A C 1
ATOM 1403 O O . HIS A 1 168 ? 18.246 -10.503 -32.420 1.00 90.25 168 HIS A O 1
ATOM 1409 N N . PRO A 1 169 ? 16.732 -11.439 -33.799 1.00 86.81 169 PRO A N 1
ATOM 1410 C CA . PRO A 1 169 ? 15.552 -11.137 -32.975 1.00 86.81 169 PRO A CA 1
ATOM 1411 C C . PRO A 1 169 ? 15.656 -11.597 -31.516 1.00 86.81 169 PRO A C 1
ATOM 1413 O O . PRO A 1 169 ? 15.094 -10.977 -30.614 1.00 86.81 169 PRO A O 1
ATOM 1416 N N . TRP A 1 170 ? 16.411 -12.672 -31.262 1.00 85.75 170 TRP A N 1
ATOM 1417 C CA . TRP A 1 170 ? 16.628 -13.206 -29.918 1.00 85.75 170 TRP A CA 1
ATOM 1418 C C . TRP A 1 170 ? 17.286 -12.197 -28.967 1.00 85.75 170 TRP A C 1
ATOM 1420 O O . TRP A 1 170 ? 17.036 -12.267 -27.768 1.00 85.75 170 TRP A O 1
ATOM 1430 N N . ILE A 1 171 ? 18.057 -11.226 -29.475 1.00 85.12 171 ILE A N 1
ATOM 1431 C CA . ILE A 1 171 ? 18.687 -10.180 -28.654 1.00 85.12 171 ILE A CA 1
ATOM 1432 C C . ILE A 1 171 ? 17.630 -9.246 -28.066 1.00 85.12 171 ILE A C 1
ATOM 1434 O O . ILE A 1 171 ? 17.697 -8.902 -26.886 1.00 85.12 171 ILE A O 1
ATOM 1438 N N . PHE A 1 172 ? 16.616 -8.883 -28.854 1.00 85.19 172 PHE A N 1
ATOM 1439 C CA . PHE A 1 172 ? 15.492 -8.093 -28.363 1.00 85.19 172 PHE A CA 1
ATOM 1440 C C . PHE A 1 172 ? 14.684 -8.864 -27.317 1.00 85.19 172 PHE A C 1
ATOM 1442 O O . PHE A 1 172 ? 14.395 -8.326 -26.250 1.00 85.19 172 PHE A O 1
ATOM 1449 N N . TYR A 1 173 ? 14.378 -10.140 -27.569 1.00 85.19 173 TYR A N 1
ATOM 1450 C CA . TYR A 1 173 ? 13.671 -10.967 -26.587 1.00 85.19 173 TYR A CA 1
ATOM 1451 C C . TYR A 1 173 ? 14.473 -11.144 -25.295 1.00 85.19 173 TYR A C 1
ATOM 1453 O O . TYR A 1 173 ? 13.906 -11.030 -24.212 1.00 85.19 173 TYR A O 1
ATOM 1461 N N . LEU A 1 174 ? 15.789 -11.346 -25.386 1.00 87.50 174 LEU A N 1
ATOM 1462 C CA . LEU A 1 174 ? 16.669 -11.423 -24.222 1.00 87.50 174 LEU A CA 1
ATOM 1463 C C . LEU A 1 174 ? 16.648 -10.115 -23.420 1.00 87.50 174 LEU A C 1
ATOM 1465 O O . LEU A 1 174 ? 16.502 -10.149 -22.200 1.00 87.50 174 LEU A O 1
ATOM 1469 N N . TYR A 1 175 ? 16.723 -8.966 -24.097 1.00 81.44 175 TYR A N 1
ATOM 1470 C CA . TYR A 1 175 ? 16.619 -7.651 -23.463 1.00 81.44 175 TYR A CA 1
ATOM 1471 C C . TYR A 1 175 ? 15.277 -7.461 -22.736 1.00 81.44 175 TYR A C 1
ATOM 1473 O O . TYR A 1 175 ? 15.256 -7.011 -21.587 1.00 81.44 175 TYR A O 1
ATOM 1481 N N . VAL A 1 176 ? 14.162 -7.867 -23.353 1.00 83.06 176 VAL A N 1
ATOM 1482 C CA . VAL A 1 176 ? 12.826 -7.830 -22.733 1.00 83.06 176 VAL A CA 1
ATOM 1483 C C . VAL A 1 176 ? 12.758 -8.751 -21.512 1.00 83.06 176 VAL A C 1
ATOM 1485 O O . VAL A 1 176 ? 12.300 -8.329 -20.452 1.00 83.06 176 VAL A O 1
ATOM 1488 N N . VAL A 1 177 ? 13.245 -9.989 -21.625 1.00 83.75 177 VAL A N 1
ATOM 1489 C CA . VAL A 1 177 ? 13.203 -10.988 -20.545 1.00 83.75 177 VAL A CA 1
ATOM 1490 C C . VAL A 1 177 ? 14.049 -10.561 -19.348 1.00 83.75 177 VAL A C 1
ATOM 1492 O O . VAL A 1 177 ? 13.567 -10.623 -18.219 1.00 83.75 177 VAL A O 1
ATOM 1495 N N . ILE A 1 178 ? 15.277 -10.084 -19.571 1.00 82.81 178 ILE A N 1
ATOM 1496 C CA . ILE A 1 178 ? 16.152 -9.586 -18.498 1.00 82.81 178 ILE A CA 1
ATOM 1497 C C . ILE A 1 178 ? 15.484 -8.417 -17.776 1.00 82.81 178 ILE A C 1
ATOM 1499 O O . ILE A 1 178 ? 15.413 -8.391 -16.549 1.00 82.81 178 ILE A O 1
ATOM 1503 N N . SER A 1 179 ? 14.945 -7.471 -18.538 1.00 76.81 179 SER A N 1
ATOM 1504 C CA . SER A 1 179 ? 14.277 -6.300 -17.980 1.00 76.81 179 SER A CA 1
ATOM 1505 C C . SER A 1 179 ? 13.037 -6.663 -17.162 1.00 76.81 179 SER A C 1
ATOM 1507 O O . SER A 1 179 ? 12.860 -6.163 -16.051 1.00 76.81 179 SER A O 1
ATOM 1509 N N . LEU A 1 180 ? 12.201 -7.574 -17.673 1.00 78.50 180 LEU A N 1
ATOM 1510 C CA . LEU A 1 180 ? 11.062 -8.109 -16.930 1.00 78.50 180 LEU A CA 1
ATOM 1511 C C . LEU A 1 180 ? 11.523 -8.829 -15.662 1.00 78.50 180 LEU A C 1
ATOM 1513 O O . LEU A 1 180 ? 10.920 -8.629 -14.614 1.00 78.50 180 LEU A O 1
ATOM 1517 N N . GLY A 1 181 ? 12.608 -9.605 -15.725 1.00 76.81 181 GLY A N 1
ATOM 1518 C CA . GLY A 1 181 ? 13.209 -10.267 -14.566 1.00 76.81 181 GLY A CA 1
ATOM 1519 C C . GLY A 1 181 ? 13.649 -9.282 -13.480 1.00 76.81 181 GLY A C 1
ATOM 1520 O O . GLY A 1 181 ? 13.364 -9.498 -12.300 1.00 76.81 181 GLY A O 1
ATOM 1521 N N . ILE A 1 182 ? 14.267 -8.160 -13.863 1.00 73.94 182 ILE A N 1
ATOM 1522 C CA . ILE A 1 182 ? 14.634 -7.075 -12.940 1.00 73.94 182 ILE A CA 1
ATOM 1523 C C . ILE A 1 182 ? 13.378 -6.460 -12.310 1.00 73.94 182 ILE A C 1
ATOM 1525 O O . ILE A 1 182 ? 13.308 -6.343 -11.087 1.00 73.94 182 ILE A O 1
ATOM 1529 N N . ILE A 1 183 ? 12.361 -6.125 -13.111 1.00 70.81 183 ILE A N 1
ATOM 1530 C CA . ILE A 1 183 ? 11.093 -5.564 -12.613 1.00 70.81 183 ILE A CA 1
ATOM 1531 C C . ILE A 1 183 ? 10.406 -6.533 -11.642 1.00 70.81 183 ILE A C 1
ATOM 1533 O O . ILE A 1 183 ? 9.960 -6.125 -10.570 1.00 70.81 183 ILE A O 1
ATOM 1537 N N . LEU A 1 184 ? 10.348 -7.821 -11.987 1.00 70.62 184 LEU A N 1
ATOM 1538 C CA . LEU A 1 184 ? 9.736 -8.858 -11.160 1.00 70.62 184 LEU A CA 1
ATOM 1539 C C . LEU A 1 184 ? 10.482 -9.005 -9.827 1.00 70.62 184 LEU A C 1
ATOM 1541 O O . LEU A 1 184 ? 9.864 -9.073 -8.766 1.00 70.62 184 LEU A O 1
ATOM 1545 N N . THR A 1 185 ? 11.815 -8.981 -9.867 1.00 71.88 185 THR A N 1
ATOM 1546 C CA . THR A 1 185 ? 12.663 -9.021 -8.668 1.00 71.88 185 THR A CA 1
ATOM 1547 C C . THR A 1 185 ? 12.413 -7.798 -7.784 1.00 71.88 185 THR A C 1
ATOM 1549 O O . THR A 1 185 ? 12.195 -7.939 -6.581 1.00 71.88 185 THR A O 1
ATOM 1552 N N . LEU A 1 186 ? 12.349 -6.598 -8.368 1.00 65.31 186 LEU A N 1
ATOM 1553 C CA . LEU A 1 186 ? 12.019 -5.369 -7.640 1.00 65.31 186 LEU A CA 1
ATOM 1554 C C . LEU A 1 186 ? 10.612 -5.416 -7.025 1.00 65.31 186 LEU A C 1
ATOM 1556 O O . LEU A 1 186 ? 10.417 -4.920 -5.916 1.00 65.31 186 LEU A O 1
ATOM 1560 N N . TYR A 1 187 ? 9.647 -6.052 -7.694 1.00 66.44 187 TYR A N 1
ATOM 1561 C CA . TYR A 1 187 ? 8.302 -6.267 -7.159 1.00 66.44 187 TYR A CA 1
ATOM 1562 C C . TYR A 1 187 ? 8.298 -7.205 -5.943 1.00 66.44 187 TYR A C 1
ATOM 1564 O O . TYR A 1 187 ? 7.648 -6.911 -4.936 1.00 66.44 187 TYR A O 1
ATOM 1572 N N . PHE A 1 188 ? 9.042 -8.313 -5.989 1.00 65.81 188 PHE A N 1
ATOM 1573 C CA . PHE A 1 188 ? 9.120 -9.250 -4.862 1.00 65.81 188 PHE A CA 1
ATOM 1574 C C . PHE A 1 188 ? 9.883 -8.689 -3.659 1.00 65.81 188 PHE A C 1
ATOM 1576 O O . PHE A 1 188 ? 9.571 -9.054 -2.528 1.00 65.81 188 PHE A O 1
ATOM 1583 N N . VAL A 1 189 ? 10.823 -7.767 -3.882 1.00 69.50 189 VAL A N 1
ATOM 1584 C CA . VAL A 1 189 ? 11.636 -7.135 -2.826 1.00 69.50 189 VAL A CA 1
ATOM 1585 C C . VAL A 1 189 ? 11.163 -5.698 -2.523 1.00 69.50 189 VAL A C 1
ATOM 1587 O O . VAL A 1 189 ? 11.871 -4.883 -1.922 1.00 69.50 189 VAL A O 1
ATOM 1590 N N . GLN A 1 190 ? 9.930 -5.363 -2.923 1.00 63.84 190 GLN A N 1
ATOM 1591 C CA . GLN A 1 190 ? 9.349 -4.027 -2.753 1.00 63.84 190 GLN A CA 1
ATOM 1592 C C . GLN A 1 190 ? 9.273 -3.589 -1.285 1.00 63.84 190 GLN A C 1
ATOM 1594 O O . GLN A 1 190 ? 9.350 -2.404 -0.987 1.00 63.84 190 GLN A O 1
ATOM 1599 N N . ASP A 1 191 ? 9.168 -4.523 -0.344 1.00 60.28 191 ASP A N 1
ATOM 1600 C CA . ASP A 1 191 ? 9.148 -4.231 1.088 1.00 60.28 191 ASP A CA 1
ATOM 1601 C C . ASP A 1 191 ? 10.470 -3.632 1.597 1.00 60.28 191 ASP A C 1
ATOM 1603 O O . ASP A 1 191 ? 10.458 -2.827 2.534 1.00 60.28 191 ASP A O 1
ATOM 1607 N N . LYS A 1 192 ? 11.602 -3.953 0.958 1.00 65.38 192 LYS A N 1
ATOM 1608 C CA . LYS A 1 192 ? 12.916 -3.389 1.298 1.00 65.38 192 LYS A CA 1
ATOM 1609 C C . LYS A 1 192 ? 13.185 -2.067 0.590 1.00 65.38 192 LYS A C 1
ATOM 1611 O O . LYS A 1 192 ? 13.731 -1.159 1.222 1.00 65.38 192 LYS A O 1
ATOM 1616 N N . PHE A 1 193 ? 12.769 -1.928 -0.668 1.00 62.06 193 PHE A N 1
ATOM 1617 C CA . PHE A 1 193 ? 13.164 -0.795 -1.516 1.00 62.06 193 PHE A CA 1
ATOM 1618 C C . PHE A 1 193 ? 12.078 0.261 -1.734 1.00 62.06 193 PHE A C 1
ATOM 1620 O O . PHE A 1 193 ? 12.415 1.408 -2.005 1.00 62.06 193 PHE A O 1
ATOM 1627 N N . ASN A 1 194 ? 10.792 -0.076 -1.589 1.00 66.56 194 ASN A N 1
ATOM 1628 C CA . ASN A 1 194 ? 9.697 0.847 -1.871 1.00 66.56 194 ASN A CA 1
ATOM 1629 C C . ASN A 1 194 ? 9.242 1.587 -0.592 1.00 66.56 194 ASN A C 1
ATOM 1631 O O . ASN A 1 194 ? 8.530 1.007 0.237 1.00 66.56 194 ASN A O 1
ATOM 1635 N N . PRO A 1 195 ? 9.601 2.874 -0.411 1.00 67.81 195 PRO A N 1
ATOM 1636 C CA . PRO A 1 195 ? 9.172 3.655 0.750 1.00 67.81 195 PRO A CA 1
ATOM 1637 C C . PRO A 1 195 ? 7.647 3.793 0.833 1.00 67.81 195 PRO A C 1
ATOM 1639 O O . PRO A 1 195 ? 7.102 3.828 1.936 1.00 67.81 195 PRO A O 1
ATOM 1642 N N . ALA A 1 196 ? 6.946 3.782 -0.304 1.00 67.62 196 ALA A N 1
ATOM 1643 C CA . ALA A 1 196 ? 5.491 3.844 -0.329 1.00 67.62 196 ALA A CA 1
ATOM 1644 C C . ALA A 1 196 ? 4.834 2.586 0.250 1.00 67.62 196 ALA A C 1
ATOM 1646 O O . ALA A 1 196 ? 3.835 2.688 0.959 1.00 67.62 196 ALA A O 1
ATOM 1647 N N . TYR A 1 197 ? 5.411 1.403 0.005 1.00 71.69 197 TYR A N 1
ATOM 1648 C CA . TYR A 1 197 ? 4.914 0.157 0.597 1.00 71.69 197 TYR A CA 1
ATOM 1649 C C . TYR A 1 197 ? 5.049 0.185 2.123 1.00 71.69 197 TYR A C 1
ATOM 1651 O O . TYR A 1 197 ? 4.095 -0.109 2.844 1.00 71.69 197 TYR A O 1
ATOM 1659 N N . LYS A 1 198 ? 6.216 0.618 2.620 1.00 77.62 198 LYS A N 1
ATOM 1660 C CA . LYS A 1 198 ? 6.477 0.774 4.060 1.00 77.62 198 LYS A CA 1
ATOM 1661 C C . LYS A 1 198 ? 5.484 1.746 4.699 1.00 77.62 198 LYS A C 1
ATOM 1663 O O . LYS A 1 198 ? 4.935 1.452 5.756 1.00 77.62 198 LYS A O 1
ATOM 1668 N N . MET A 1 199 ? 5.223 2.884 4.054 1.00 75.06 199 MET A N 1
ATOM 1669 C CA . MET A 1 199 ? 4.231 3.856 4.525 1.00 75.06 199 MET A CA 1
ATOM 1670 C C . MET A 1 199 ? 2.818 3.284 4.535 1.00 75.06 199 MET A C 1
ATOM 1672 O O . MET A 1 199 ? 2.130 3.424 5.540 1.00 75.06 199 MET A O 1
ATOM 1676 N N . ALA A 1 200 ? 2.403 2.583 3.479 1.00 75.00 200 ALA A N 1
ATOM 1677 C CA . ALA A 1 200 ? 1.081 1.971 3.415 1.00 75.00 200 ALA A CA 1
ATOM 1678 C C . ALA A 1 200 ? 0.859 0.946 4.540 1.00 75.00 200 ALA A C 1
ATOM 1680 O O . ALA A 1 200 ? -0.200 0.936 5.164 1.00 75.00 200 ALA A O 1
ATOM 1681 N N . GLU A 1 201 ? 1.854 0.108 4.846 1.00 82.12 201 GLU A N 1
ATOM 1682 C CA . GLU A 1 201 ? 1.751 -0.855 5.949 1.00 82.12 201 GLU A CA 1
ATOM 1683 C C . GLU A 1 201 ? 1.680 -0.173 7.323 1.00 82.12 201 GLU A C 1
ATOM 1685 O O . GLU A 1 201 ? 0.887 -0.593 8.168 1.00 82.12 201 GLU A O 1
ATOM 1690 N N . LYS A 1 202 ? 2.443 0.905 7.550 1.00 85.75 202 LYS A N 1
ATOM 1691 C CA . LYS A 1 202 ? 2.331 1.702 8.785 1.00 85.75 202 LYS A CA 1
ATOM 1692 C C . LYS A 1 202 ? 0.984 2.421 8.878 1.00 85.75 202 LYS A C 1
ATOM 1694 O O . LYS A 1 202 ? 0.364 2.425 9.935 1.00 85.75 202 LYS A O 1
ATOM 1699 N N . MET A 1 203 ? 0.464 2.932 7.765 1.00 82.44 203 MET A N 1
ATOM 1700 C CA . MET A 1 203 ? -0.847 3.581 7.726 1.00 82.44 203 MET A CA 1
ATOM 1701 C C . MET A 1 203 ? -1.981 2.615 8.086 1.00 82.44 203 MET A C 1
ATOM 1703 O O . MET A 1 203 ? -2.909 2.990 8.800 1.00 82.44 203 MET A O 1
ATOM 1707 N N . LYS A 1 204 ? -1.886 1.347 7.657 1.00 80.50 204 LYS A N 1
ATOM 1708 C CA . LYS A 1 204 ? -2.820 0.289 8.078 1.00 80.50 204 LYS A CA 1
ATOM 1709 C C . LYS A 1 204 ? -2.781 0.057 9.586 1.00 80.50 204 LYS A C 1
ATOM 1711 O O . LYS A 1 204 ? -3.838 -0.135 10.179 1.00 80.50 204 LYS A O 1
ATOM 1716 N N . LEU A 1 205 ? -1.596 0.092 10.202 1.00 88.56 205 LEU A N 1
ATOM 1717 C CA . LEU A 1 205 ? -1.459 -0.003 11.656 1.00 88.56 205 LEU A CA 1
ATOM 1718 C C . LEU A 1 205 ? -2.158 1.174 12.341 1.00 88.56 205 LEU A C 1
ATOM 1720 O O . LEU A 1 205 ? -2.988 0.943 13.211 1.00 88.56 205 LEU A O 1
ATOM 1724 N N . TYR A 1 206 ? -1.871 2.414 11.942 1.00 87.75 206 TYR A N 1
ATOM 1725 C CA . TYR A 1 206 ? -2.465 3.592 12.587 1.00 87.75 206 TYR A CA 1
ATOM 1726 C C . TYR A 1 206 ? -3.976 3.647 12.420 1.00 87.75 206 TYR A C 1
ATOM 1728 O O . TYR A 1 206 ? -4.686 3.917 13.386 1.00 87.75 206 TYR A O 1
ATOM 1736 N N . LEU A 1 207 ? -4.478 3.294 11.235 1.00 81.69 207 LEU A N 1
ATOM 1737 C CA . LEU A 1 207 ? -5.911 3.145 11.028 1.00 81.69 207 LEU A CA 1
ATOM 1738 C C . LEU A 1 207 ? -6.495 2.079 11.956 1.00 81.69 207 LEU A C 1
ATOM 1740 O O . LEU A 1 207 ? -7.528 2.304 12.578 1.00 81.69 207 LEU A O 1
ATOM 1744 N N . TYR A 1 208 ? -5.837 0.925 12.061 1.00 81.50 208 TYR A N 1
ATOM 1745 C CA . TYR A 1 208 ? -6.301 -0.161 12.912 1.00 81.50 208 TYR A CA 1
ATOM 1746 C C . TYR A 1 208 ? -6.334 0.237 14.393 1.00 81.50 208 TYR A C 1
ATOM 1748 O O . TYR A 1 208 ? -7.298 -0.082 15.092 1.00 81.50 208 TYR A O 1
ATOM 1756 N N . LEU A 1 209 ? -5.318 0.964 14.868 1.00 86.06 209 LEU A N 1
ATOM 1757 C CA . LEU A 1 209 ? -5.276 1.503 16.226 1.00 86.06 209 LEU A CA 1
ATOM 1758 C C . LEU A 1 209 ? -6.416 2.491 16.459 1.00 86.06 209 LEU A C 1
ATOM 1760 O O . LEU A 1 209 ? -7.170 2.318 17.409 1.00 86.06 209 LEU A O 1
ATOM 1764 N N . TYR A 1 210 ? -6.597 3.454 15.559 1.00 82.75 210 TYR A N 1
ATOM 1765 C CA . TYR A 1 210 ? -7.679 4.433 15.621 1.00 82.75 210 TYR A CA 1
ATOM 1766 C C . TYR A 1 210 ? -9.068 3.789 15.635 1.00 82.75 210 TYR A C 1
ATOM 1768 O O . TYR A 1 210 ? -9.915 4.105 16.469 1.00 82.75 210 TYR A O 1
ATOM 1776 N N . GLN A 1 211 ? -9.288 2.817 14.757 1.00 73.00 211 GLN A N 1
ATOM 1777 C CA . GLN A 1 211 ? -10.523 2.048 14.707 1.00 73.00 211 GLN A CA 1
ATOM 1778 C C . GLN A 1 211 ? -10.762 1.262 15.999 1.00 73.00 211 GLN A C 1
ATOM 1780 O O . GLN A 1 211 ? -11.886 1.226 16.500 1.00 73.00 211 GLN A O 1
ATOM 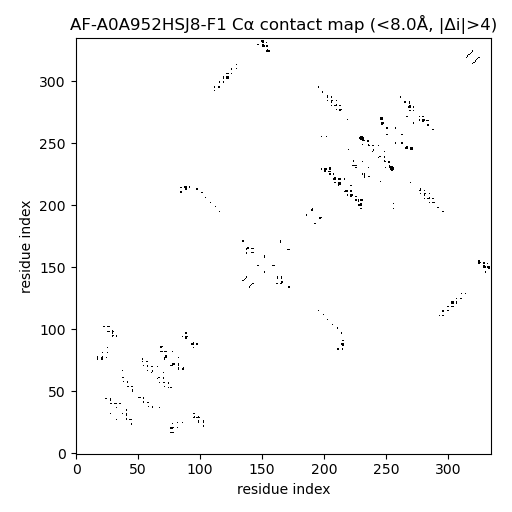1785 N N . SER A 1 212 ? -9.710 0.656 16.551 1.00 75.81 212 SER A N 1
ATOM 1786 C CA . SER A 1 212 ? -9.786 -0.149 17.770 1.00 75.81 212 SER A CA 1
ATOM 1787 C C . SER A 1 212 ? -10.042 0.701 19.016 1.00 75.81 212 SER A C 1
ATOM 1789 O O . SER A 1 212 ? -10.863 0.319 19.849 1.00 75.81 212 SER A O 1
ATOM 1791 N N . THR A 1 213 ? -9.408 1.869 19.133 1.00 80.31 213 THR A N 1
ATOM 1792 C CA . THR A 1 213 ? -9.618 2.779 20.269 1.00 80.31 213 THR A CA 1
ATOM 1793 C C . THR A 1 213 ? -10.993 3.425 20.233 1.00 80.31 213 THR A C 1
ATOM 1795 O O . THR A 1 213 ? -11.675 3.456 21.255 1.00 80.31 213 THR A O 1
ATOM 1798 N N . LYS A 1 214 ? -11.478 3.836 19.053 1.00 71.69 214 LYS A N 1
ATOM 1799 C CA . LYS A 1 214 ? -12.873 4.280 18.884 1.00 71.69 214 LYS A CA 1
ATOM 1800 C C . LYS A 1 214 ? -13.881 3.173 19.202 1.00 71.69 214 LYS A C 1
ATOM 1802 O O . LYS A 1 214 ? -14.999 3.468 19.608 1.00 71.69 214 LYS A O 1
ATOM 1807 N N . ALA A 1 215 ? -13.485 1.909 19.039 1.00 62.50 215 ALA A N 1
ATOM 1808 C CA . ALA A 1 215 ? -14.244 0.720 19.428 1.00 62.50 215 ALA A CA 1
ATOM 1809 C C . ALA A 1 215 ? -14.137 0.396 20.932 1.00 62.50 215 ALA A C 1
ATOM 1811 O O . ALA A 1 215 ? -14.632 -0.643 21.377 1.00 62.50 215 ALA A O 1
ATOM 1812 N N . GLY A 1 216 ? -13.502 1.263 21.724 1.00 68.12 216 GLY A N 1
ATOM 1813 C CA . GLY A 1 216 ? -13.358 1.106 23.169 1.00 68.12 216 GLY A CA 1
ATOM 1814 C C . GLY A 1 216 ? -12.354 0.031 23.583 1.00 68.12 216 GLY A C 1
ATOM 1815 O O . GLY A 1 216 ? -12.313 -0.329 24.757 1.00 68.12 216 GLY A O 1
ATOM 1816 N N . LYS A 1 217 ? -11.551 -0.502 22.651 1.00 76.69 217 LYS A N 1
ATOM 1817 C CA . LYS A 1 217 ? -10.462 -1.421 22.996 1.00 76.69 217 LYS A CA 1
ATOM 1818 C C . LYS A 1 217 ? -9.268 -0.641 23.529 1.00 76.69 217 LYS A C 1
ATOM 1820 O O . LYS A 1 217 ? -8.935 0.430 23.016 1.00 76.69 217 LYS A O 1
ATOM 1825 N N . LYS A 1 218 ? -8.568 -1.228 24.501 1.00 86.25 218 LYS A N 1
ATOM 1826 C CA . LYS A 1 218 ? -7.263 -0.719 24.931 1.00 86.25 218 LYS A CA 1
ATOM 1827 C C . LYS A 1 218 ? -6.257 -0.866 23.791 1.00 86.25 218 LYS A C 1
ATOM 1829 O O . LYS A 1 218 ? -6.269 -1.862 23.065 1.00 86.25 218 LYS A O 1
ATOM 1834 N N . VAL A 1 219 ? -5.363 0.110 23.652 1.00 88.06 219 VAL A N 1
ATOM 1835 C CA . VAL A 1 219 ? -4.359 0.119 22.577 1.00 88.06 219 VAL A CA 1
ATOM 1836 C C . VAL A 1 219 ? -3.471 -1.127 22.626 1.00 88.06 219 VAL A C 1
ATOM 1838 O O . VAL A 1 219 ? -3.211 -1.744 21.595 1.00 88.06 219 VAL A O 1
ATOM 1841 N N . GLU A 1 220 ? -3.071 -1.548 23.825 1.00 89.62 220 GLU A N 1
ATOM 1842 C CA . GLU A 1 220 ? -2.293 -2.771 24.029 1.00 89.62 220 GLU A CA 1
ATOM 1843 C C . GLU A 1 220 ? -2.995 -4.009 23.447 1.00 89.62 220 GLU A C 1
ATOM 1845 O O . GLU A 1 220 ? -2.392 -4.772 22.692 1.00 89.62 220 GLU A O 1
ATOM 1850 N N . GLU A 1 221 ? -4.281 -4.195 23.754 1.00 86.19 221 GLU A N 1
ATOM 1851 C CA . GLU A 1 221 ? -5.069 -5.328 23.258 1.00 86.19 221 GLU A CA 1
ATOM 1852 C C . GLU A 1 221 ? -5.182 -5.307 21.735 1.00 86.19 221 GLU A C 1
ATOM 1854 O O . GLU A 1 221 ? -5.080 -6.357 21.103 1.00 86.19 221 GLU A O 1
ATOM 1859 N N . ALA A 1 222 ? -5.341 -4.120 21.142 1.00 86.00 222 ALA A N 1
ATOM 1860 C CA . ALA A 1 222 ? -5.375 -3.960 19.695 1.00 86.00 222 ALA A CA 1
ATOM 1861 C C . ALA A 1 222 ? -4.055 -4.425 19.055 1.00 86.00 222 ALA A C 1
ATOM 1863 O O . ALA A 1 222 ? -4.069 -5.242 18.134 1.00 86.00 222 ALA A O 1
ATOM 1864 N N . ILE A 1 223 ? -2.905 -3.983 19.572 1.00 90.06 223 ILE A N 1
ATOM 1865 C CA . ILE A 1 223 ? -1.594 -4.364 19.020 1.00 90.06 223 ILE A CA 1
ATOM 1866 C C . ILE A 1 223 ? -1.384 -5.884 19.101 1.00 90.06 223 ILE A C 1
ATOM 1868 O O . ILE A 1 223 ? -0.916 -6.489 18.136 1.00 90.06 223 ILE A O 1
ATOM 1872 N N . LYS A 1 224 ? -1.805 -6.526 20.199 1.00 87.62 224 LYS A N 1
ATOM 1873 C CA . LYS A 1 224 ? -1.669 -7.981 20.406 1.00 87.62 224 LYS A CA 1
ATOM 1874 C C . LYS A 1 224 ? -2.404 -8.841 19.380 1.00 87.62 224 LYS A C 1
ATOM 1876 O O . LYS A 1 224 ? -2.018 -9.987 19.160 1.00 87.62 224 LYS A O 1
ATOM 1881 N N . VAL A 1 225 ? -3.459 -8.318 18.759 1.00 83.38 225 VAL A N 1
ATOM 1882 C CA . VAL A 1 225 ? -4.244 -9.041 17.744 1.00 83.38 225 VAL A CA 1
ATOM 1883 C 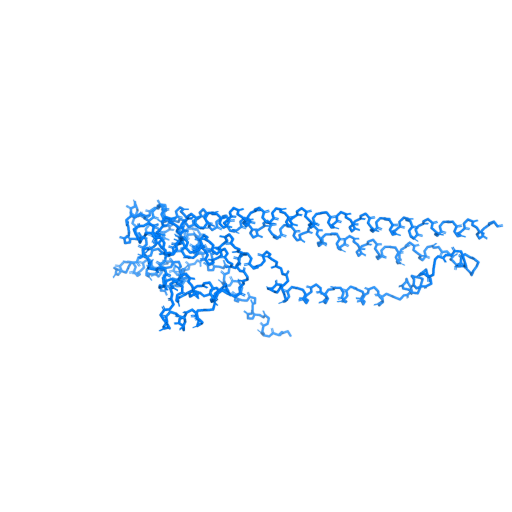C . VAL A 1 225 ? -4.025 -8.505 16.326 1.00 83.38 225 VAL A C 1
ATOM 1885 O O . VAL A 1 225 ? -4.679 -8.965 15.383 1.00 83.38 225 VAL A O 1
ATOM 1888 N N . TYR A 1 226 ? -3.105 -7.552 16.150 1.00 84.50 226 TYR A N 1
ATOM 1889 C CA . TYR A 1 226 ? -2.787 -6.984 14.847 1.00 84.50 226 TYR A CA 1
ATOM 1890 C C . TYR A 1 226 ? -2.153 -8.036 13.927 1.00 84.50 226 TYR A C 1
ATOM 1892 O O . TYR A 1 226 ? -1.165 -8.679 14.266 1.00 84.50 226 TYR A O 1
ATOM 1900 N N . LYS A 1 227 ? -2.720 -8.207 12.728 1.00 77.19 227 LYS A N 1
ATOM 1901 C CA . LYS A 1 227 ? -2.255 -9.191 11.730 1.00 77.19 227 LYS A CA 1
ATOM 1902 C C . LYS A 1 227 ? -1.463 -8.579 10.569 1.00 77.19 227 LYS A C 1
ATOM 1904 O O . LYS A 1 227 ? -1.135 -9.286 9.619 1.00 77.19 227 LYS A O 1
ATOM 1909 N N . GLY A 1 228 ? -1.213 -7.271 10.590 1.00 78.25 228 GLY A N 1
ATOM 1910 C CA . GLY A 1 228 ? -0.490 -6.598 9.509 1.00 78.25 228 GLY A CA 1
ATOM 1911 C C . GLY A 1 228 ? 1.028 -6.731 9.629 1.00 78.25 228 GLY A C 1
ATOM 1912 O O . GLY A 1 228 ? 1.552 -7.244 10.615 1.00 78.25 228 GLY A O 1
ATOM 1913 N N . LYS A 1 229 ? 1.759 -6.250 8.614 1.00 84.12 229 LYS A N 1
ATOM 1914 C CA . LYS A 1 229 ? 3.220 -6.431 8.542 1.00 84.12 229 LYS A CA 1
ATOM 1915 C C . LYS A 1 229 ? 4.025 -5.349 9.260 1.00 84.12 229 LYS A C 1
ATOM 1917 O O . LYS A 1 229 ? 5.227 -5.511 9.420 1.00 84.12 229 LYS A O 1
ATOM 1922 N N . ALA A 1 230 ? 3.392 -4.258 9.685 1.00 87.50 230 ALA A N 1
ATOM 1923 C CA . ALA A 1 230 ? 4.097 -3.124 10.284 1.00 87.50 230 ALA A CA 1
ATOM 1924 C C . ALA A 1 230 ? 4.756 -3.432 11.637 1.00 87.50 230 ALA A C 1
ATOM 1926 O O . ALA A 1 230 ? 5.774 -2.823 11.957 1.00 87.50 230 ALA A O 1
ATOM 1927 N N . VAL A 1 231 ? 4.206 -4.381 12.400 1.00 92.00 231 VAL A N 1
ATOM 1928 C CA . VAL A 1 231 ? 4.635 -4.699 13.768 1.00 92.00 231 VAL A CA 1
ATOM 1929 C C . VAL A 1 231 ? 4.949 -6.184 13.879 1.00 92.00 231 VAL A C 1
ATOM 1931 O O . VAL A 1 231 ? 4.243 -7.031 13.331 1.00 92.00 231 VAL A O 1
ATOM 1934 N N . ASP A 1 232 ? 6.012 -6.510 14.602 1.00 92.94 232 ASP A N 1
ATOM 1935 C CA . ASP A 1 232 ? 6.253 -7.850 15.115 1.00 92.94 232 ASP A CA 1
ATOM 1936 C C . ASP A 1 232 ? 5.561 -8.022 16.474 1.00 92.94 232 ASP A C 1
ATOM 1938 O O . ASP A 1 232 ? 6.084 -7.626 17.516 1.00 92.94 232 ASP A O 1
ATOM 1942 N N . VAL A 1 233 ? 4.366 -8.613 16.460 1.00 91.00 233 VAL A N 1
ATOM 1943 C CA . VAL A 1 233 ? 3.556 -8.808 17.673 1.00 91.00 233 VAL A CA 1
ATOM 1944 C C . VAL A 1 233 ? 4.254 -9.714 18.695 1.00 91.00 233 VAL A C 1
ATOM 1946 O O . VAL A 1 233 ? 4.113 -9.507 19.900 1.00 91.00 233 VAL A O 1
ATOM 1949 N N . GLY A 1 234 ? 5.055 -10.687 18.246 1.00 90.44 234 GLY A N 1
ATOM 1950 C CA . GLY A 1 234 ? 5.829 -11.547 19.144 1.00 90.44 234 GLY A CA 1
ATOM 1951 C C . GLY A 1 234 ? 6.883 -10.748 19.908 1.00 90.44 234 GLY A C 1
ATOM 1952 O O . GLY A 1 234 ? 6.977 -10.841 21.135 1.00 90.44 234 GLY A O 1
ATOM 1953 N N . LYS A 1 235 ? 7.618 -9.887 19.195 1.00 94.12 235 LYS A N 1
ATOM 1954 C CA . LYS A 1 235 ? 8.584 -8.963 19.803 1.00 94.12 235 LYS A CA 1
ATOM 1955 C C . LYS A 1 235 ? 7.904 -7.946 20.721 1.00 94.12 235 LYS A C 1
ATOM 1957 O O . LYS A 1 235 ? 8.405 -7.710 21.817 1.00 94.12 235 LYS A O 1
ATOM 1962 N N . PHE A 1 236 ? 6.763 -7.389 20.310 1.00 94.62 236 PHE A N 1
ATOM 1963 C CA . PHE A 1 236 ? 5.962 -6.473 21.128 1.00 94.62 236 PHE A CA 1
ATOM 1964 C C . PHE A 1 236 ? 5.589 -7.104 22.476 1.00 94.62 236 PHE A C 1
ATOM 1966 O O . PHE A 1 236 ? 5.876 -6.535 23.527 1.00 94.62 236 PHE A O 1
ATOM 1973 N N . ASN A 1 237 ? 5.036 -8.320 22.453 1.00 91.75 237 ASN A N 1
ATOM 1974 C CA . ASN A 1 237 ? 4.644 -9.046 23.662 1.00 91.75 237 ASN A CA 1
ATOM 1975 C C . ASN A 1 237 ? 5.829 -9.312 24.594 1.00 91.75 237 ASN A C 1
ATOM 1977 O O . ASN A 1 237 ? 5.711 -9.147 25.806 1.00 91.75 237 ASN A O 1
ATOM 1981 N N . SER A 1 238 ? 6.982 -9.689 24.032 1.00 94.12 238 SER A N 1
ATOM 1982 C CA . SER A 1 238 ? 8.203 -9.907 24.813 1.00 94.12 238 SER A CA 1
ATOM 1983 C C . SER A 1 238 ? 8.690 -8.630 25.507 1.00 94.12 238 SER A C 1
ATOM 1985 O O . SER A 1 238 ? 9.152 -8.694 26.644 1.00 94.12 238 SER A O 1
ATOM 1987 N N . LEU A 1 239 ? 8.587 -7.471 24.850 1.00 94.19 239 LEU A N 1
ATOM 1988 C CA . LEU A 1 239 ? 9.005 -6.183 25.414 1.00 94.19 239 LEU A CA 1
ATOM 1989 C C . LEU A 1 239 ? 8.057 -5.706 26.517 1.00 94.19 239 LEU A C 1
ATOM 1991 O O . LEU A 1 239 ? 8.531 -5.326 27.586 1.00 94.19 239 LEU A O 1
ATOM 1995 N N . MET A 1 240 ? 6.745 -5.834 26.304 1.00 92.44 240 MET A N 1
ATOM 1996 C CA . MET A 1 240 ? 5.740 -5.545 27.331 1.00 92.44 240 MET A CA 1
ATOM 1997 C C . MET A 1 240 ? 5.949 -6.420 28.575 1.00 92.44 240 MET A C 1
ATOM 1999 O O . MET A 1 240 ? 5.925 -5.919 29.695 1.00 92.44 240 MET A O 1
ATOM 2003 N N . PHE A 1 241 ? 6.242 -7.715 28.394 1.00 91.69 241 PHE A N 1
ATOM 2004 C CA . PHE A 1 241 ? 6.542 -8.625 29.507 1.00 91.69 241 PHE A CA 1
ATOM 2005 C C . PHE A 1 241 ? 7.809 -8.228 30.283 1.00 91.69 241 PHE A C 1
ATOM 2007 O O . PHE A 1 241 ? 7.898 -8.448 31.486 1.00 91.69 241 PHE A O 1
ATOM 2014 N N . LYS A 1 242 ? 8.781 -7.597 29.613 1.00 94.00 242 LYS A N 1
ATOM 2015 C CA . LYS A 1 242 ? 9.997 -7.045 30.234 1.00 94.00 242 LYS A CA 1
ATOM 2016 C C . LYS A 1 242 ? 9.767 -5.699 30.942 1.00 94.00 242 LYS A C 1
ATOM 2018 O O . LYS A 1 242 ? 10.740 -5.077 31.359 1.00 94.00 242 LYS A O 1
ATOM 2023 N N . GLY A 1 243 ? 8.520 -5.236 31.056 1.00 91.56 243 GLY A N 1
ATOM 2024 C CA . GLY A 1 243 ? 8.163 -3.995 31.750 1.00 91.56 243 GLY A CA 1
ATOM 2025 C C . GLY A 1 243 ? 8.446 -2.719 30.954 1.00 91.56 243 GLY A C 1
ATOM 2026 O O . GLY A 1 243 ? 8.502 -1.639 31.535 1.00 91.56 243 GLY A O 1
ATOM 2027 N N . LYS A 1 244 ? 8.655 -2.822 29.636 1.00 92.19 244 LYS A N 1
ATOM 2028 C CA . LYS A 1 244 ? 8.815 -1.655 28.759 1.00 92.19 244 LYS A CA 1
ATOM 2029 C C . LYS A 1 244 ? 7.481 -0.927 28.586 1.00 92.19 244 LYS A C 1
ATOM 2031 O O . LYS A 1 244 ? 6.431 -1.568 28.586 1.00 92.19 244 LYS A O 1
ATOM 2036 N N . SER A 1 245 ? 7.521 0.397 28.401 1.00 92.00 245 SER A N 1
ATOM 2037 C CA . SER A 1 245 ? 6.298 1.181 28.181 1.00 92.00 245 SER A CA 1
ATOM 2038 C C . SER A 1 245 ? 5.580 0.746 26.898 1.00 92.00 245 SER A C 1
ATOM 2040 O O . SER A 1 245 ? 6.173 0.115 26.013 1.00 92.00 245 SER A O 1
ATOM 2042 N N . LEU A 1 246 ? 4.294 1.086 26.776 1.00 90.56 246 LEU A N 1
ATOM 2043 C CA . LEU A 1 246 ? 3.495 0.762 25.594 1.00 90.56 246 LEU A CA 1
ATOM 2044 C C . LEU A 1 246 ? 4.105 1.360 24.317 1.00 90.56 246 LEU A C 1
ATOM 2046 O O . LEU A 1 246 ? 4.226 0.663 23.304 1.00 90.56 246 LEU A O 1
ATOM 2050 N N . ALA A 1 247 ? 4.527 2.628 24.375 1.00 89.81 247 ALA A N 1
ATOM 2051 C CA . ALA A 1 247 ? 5.151 3.302 23.244 1.00 89.81 247 ALA A CA 1
ATOM 2052 C C . ALA A 1 247 ? 6.524 2.710 22.921 1.00 89.81 247 ALA A C 1
ATOM 2054 O O . ALA A 1 247 ? 6.801 2.418 21.758 1.00 89.81 247 ALA A O 1
ATOM 2055 N N . GLU A 1 248 ? 7.367 2.468 23.929 1.00 92.06 248 GLU A N 1
ATOM 2056 C CA . GLU A 1 248 ? 8.696 1.889 23.719 1.00 92.06 248 GLU A CA 1
ATOM 2057 C C . GLU A 1 248 ? 8.601 0.475 23.122 1.00 92.06 248 GLU A C 1
ATOM 2059 O O . GLU A 1 248 ? 9.301 0.148 22.158 1.00 92.06 248 GLU A O 1
ATOM 2064 N N . SER A 1 249 ? 7.677 -0.345 23.630 1.00 94.44 249 SER A N 1
ATOM 2065 C CA . SER A 1 249 ? 7.417 -1.695 23.125 1.00 94.44 249 SER A CA 1
ATOM 2066 C C . SER A 1 249 ? 6.935 -1.683 21.678 1.00 94.44 249 SER A C 1
ATOM 2068 O O . SER A 1 249 ? 7.400 -2.489 20.864 1.00 94.44 249 SER A O 1
ATOM 2070 N N . LEU A 1 250 ? 6.031 -0.763 21.323 1.00 93.62 250 LEU A N 1
ATOM 2071 C CA . LEU A 1 250 ? 5.570 -0.616 19.945 1.00 93.62 250 LEU A CA 1
ATOM 2072 C C . LEU A 1 250 ? 6.712 -0.159 19.033 1.00 93.62 250 LEU A C 1
ATOM 2074 O O . LEU A 1 250 ? 6.986 -0.813 18.033 1.00 93.62 250 LEU A O 1
ATOM 2078 N N . LEU A 1 251 ? 7.439 0.897 19.402 1.00 93.31 251 LEU A N 1
ATOM 2079 C CA . LEU A 1 251 ? 8.537 1.445 18.600 1.00 93.31 251 LEU A CA 1
ATOM 2080 C C . LEU A 1 251 ? 9.620 0.406 18.300 1.00 93.31 251 LEU A C 1
ATOM 2082 O O . LEU A 1 251 ? 10.054 0.272 17.158 1.00 93.31 251 LEU A O 1
ATOM 2086 N N . LEU A 1 252 ? 10.033 -0.366 19.306 1.00 92.94 252 LEU A N 1
ATOM 2087 C CA . LEU A 1 252 ? 11.058 -1.398 19.145 1.00 92.94 252 LEU A CA 1
ATOM 2088 C C . LEU A 1 252 ? 10.555 -2.633 18.383 1.00 92.94 252 LEU A C 1
ATOM 2090 O O . LEU A 1 252 ? 11.374 -3.412 17.886 1.00 92.94 252 LEU A O 1
ATOM 2094 N N . SER A 1 253 ? 9.240 -2.838 18.286 1.00 94.19 253 SER A N 1
ATOM 2095 C CA . SER A 1 253 ? 8.629 -3.941 17.534 1.00 94.19 253 SER A CA 1
ATOM 2096 C C . SER A 1 253 ? 8.216 -3.571 16.107 1.00 94.19 253 SER A C 1
ATOM 2098 O O . SER A 1 253 ? 7.856 -4.463 15.335 1.00 94.19 253 SER A O 1
ATOM 2100 N N . MET A 1 254 ? 8.326 -2.299 15.714 1.00 93.12 254 MET A N 1
ATOM 2101 C CA . MET A 1 254 ? 8.105 -1.872 14.332 1.00 93.12 254 MET A CA 1
ATOM 2102 C C . MET A 1 254 ? 9.109 -2.544 13.388 1.00 93.12 254 MET A C 1
ATOM 2104 O O . MET A 1 254 ? 10.322 -2.483 13.588 1.00 93.12 254 MET A O 1
ATOM 2108 N N . LYS A 1 255 ? 8.602 -3.173 12.321 1.00 89.88 255 LYS A N 1
ATOM 2109 C CA . LYS A 1 255 ? 9.435 -3.802 11.278 1.00 89.88 255 LYS A CA 1
ATOM 2110 C C . LYS A 1 255 ? 9.995 -2.791 10.282 1.00 89.88 255 LYS A C 1
ATOM 2112 O O . LYS A 1 255 ? 10.994 -3.057 9.618 1.00 89.88 255 LYS A O 1
ATOM 2117 N N . TYR A 1 256 ? 9.338 -1.642 10.160 1.00 87.75 256 TYR A N 1
ATOM 2118 C CA . TYR A 1 256 ? 9.740 -0.558 9.273 1.00 87.75 256 TYR A CA 1
ATOM 2119 C C . TYR A 1 256 ? 10.301 0.607 10.079 1.00 87.75 256 TYR A C 1
ATOM 2121 O O . TYR A 1 256 ? 9.858 0.871 11.194 1.00 87.75 256 TYR A O 1
ATOM 2129 N N . SER A 1 257 ? 11.252 1.330 9.488 1.00 84.00 257 SER A N 1
ATOM 2130 C CA . SER A 1 257 ? 11.859 2.508 10.103 1.00 84.00 257 SER A CA 1
ATOM 2131 C C . SER A 1 257 ? 10.805 3.546 10.496 1.00 84.00 257 SER A C 1
ATOM 2133 O O . SER A 1 257 ? 9.942 3.917 9.683 1.00 84.00 257 SER A O 1
ATOM 2135 N N . VAL A 1 258 ? 10.927 4.031 11.727 1.00 84.94 258 VAL A N 1
ATOM 2136 C CA . VAL A 1 258 ? 10.091 5.080 12.312 1.00 84.94 258 VAL A CA 1
ATOM 2137 C C . VAL A 1 258 ? 10.848 6.403 12.223 1.00 84.94 258 VAL A C 1
ATOM 2139 O O . VAL A 1 258 ? 12.016 6.463 12.611 1.00 84.94 258 VAL A O 1
ATOM 2142 N N . SER A 1 259 ? 10.226 7.445 11.668 1.00 80.38 259 SER A N 1
ATOM 2143 C CA . SER A 1 259 ? 10.868 8.767 11.589 1.00 80.38 259 SER A CA 1
ATOM 2144 C C . SER A 1 259 ? 10.907 9.447 12.968 1.00 80.38 259 SER A C 1
ATOM 2146 O O . SER A 1 259 ? 10.115 9.090 13.839 1.00 80.38 259 SER A O 1
ATOM 2148 N N . PRO A 1 260 ? 11.780 10.446 13.201 1.00 77.88 260 PRO A N 1
ATOM 2149 C CA . PRO A 1 260 ? 11.785 11.183 14.466 1.00 77.88 260 PRO A CA 1
ATOM 2150 C C . PRO A 1 260 ? 10.428 11.818 14.797 1.00 77.88 260 PRO A C 1
ATOM 2152 O O . PRO A 1 260 ? 9.974 11.722 15.930 1.00 77.88 260 PRO A O 1
ATOM 2155 N N . ILE A 1 261 ? 9.753 12.392 13.795 1.00 76.12 261 ILE A N 1
ATOM 2156 C CA . ILE A 1 261 ? 8.421 12.998 13.949 1.00 76.12 261 ILE A CA 1
ATOM 2157 C C . ILE A 1 261 ? 7.389 11.927 14.322 1.00 76.12 261 ILE A C 1
ATOM 2159 O O . ILE A 1 261 ? 6.670 12.071 15.303 1.00 76.12 261 ILE A O 1
ATOM 2163 N N . GLU A 1 262 ? 7.367 10.810 13.591 1.00 82.69 262 GLU A N 1
ATOM 2164 C CA . GLU A 1 262 ? 6.462 9.684 13.853 1.00 82.69 262 GLU A CA 1
ATOM 2165 C C . GLU A 1 262 ? 6.690 9.082 15.244 1.00 82.69 262 GLU A C 1
ATOM 2167 O O . GLU A 1 262 ? 5.734 8.744 15.936 1.00 82.69 262 GLU A O 1
ATOM 2172 N N . LYS A 1 263 ? 7.950 8.994 15.685 1.00 83.81 263 LYS A N 1
ATOM 2173 C CA . LYS A 1 263 ? 8.308 8.556 17.036 1.00 83.81 263 LYS A CA 1
ATOM 2174 C C . LYS A 1 263 ? 7.709 9.486 18.091 1.00 83.81 263 LYS A C 1
ATOM 2176 O O . LYS A 1 263 ? 7.115 8.994 19.045 1.00 83.81 263 LYS A O 1
ATOM 2181 N N . THR A 1 264 ? 7.852 10.799 17.921 1.00 78.31 264 THR A N 1
ATOM 2182 C CA . THR A 1 264 ? 7.301 11.796 18.850 1.00 78.31 264 THR A CA 1
ATOM 2183 C C . THR A 1 264 ? 5.779 11.716 18.917 1.00 78.31 264 THR A C 1
ATOM 2185 O O . THR A 1 264 ? 5.224 11.662 20.012 1.00 78.31 264 THR A O 1
ATOM 2188 N N . LEU A 1 265 ? 5.107 11.629 17.766 1.00 82.12 265 LEU A N 1
ATOM 2189 C CA . LEU A 1 265 ? 3.649 11.503 17.705 1.00 82.12 265 LEU A CA 1
ATOM 2190 C C . LEU A 1 265 ? 3.161 10.203 18.351 1.00 82.12 265 LEU A C 1
ATOM 2192 O O . LEU A 1 265 ? 2.177 10.215 19.083 1.00 82.12 265 LEU A O 1
ATOM 2196 N N . LEU A 1 266 ? 3.863 9.086 18.132 1.00 87.44 266 LEU A N 1
ATOM 2197 C CA . LEU A 1 266 ? 3.527 7.806 18.755 1.00 87.44 266 LEU A CA 1
ATOM 2198 C C . LEU A 1 266 ? 3.648 7.848 20.273 1.00 87.44 266 LEU A C 1
ATOM 2200 O O . LEU A 1 266 ? 2.750 7.377 20.963 1.00 87.44 266 LEU A O 1
ATOM 2204 N N . ILE A 1 267 ? 4.739 8.412 20.788 1.00 84.44 267 ILE A N 1
ATOM 2205 C CA . ILE A 1 267 ? 4.935 8.566 22.231 1.00 84.44 267 ILE A CA 1
ATOM 2206 C C . ILE A 1 267 ? 3.831 9.457 22.801 1.00 84.44 267 ILE A C 1
ATOM 2208 O O . ILE A 1 267 ? 3.134 9.041 23.720 1.00 84.44 267 ILE A O 1
ATOM 2212 N N . SER A 1 268 ? 3.593 10.622 22.194 1.00 81.50 268 SER A N 1
ATOM 2213 C CA . SER A 1 268 ? 2.544 11.544 22.640 1.00 81.50 268 SER A CA 1
ATOM 2214 C C . SER A 1 268 ? 1.152 10.908 22.618 1.00 81.50 268 SER A C 1
ATOM 2216 O O . SER A 1 268 ? 0.336 11.187 23.492 1.00 81.50 268 SER A O 1
ATOM 2218 N N . ALA A 1 269 ? 0.868 10.051 21.634 1.00 86.56 269 ALA A N 1
ATOM 2219 C CA . ALA A 1 269 ? -0.431 9.407 21.510 1.00 86.56 269 ALA A CA 1
ATOM 2220 C C . ALA A 1 269 ? -0.656 8.261 22.501 1.00 86.56 269 ALA A C 1
ATOM 2222 O O . ALA A 1 269 ? -1.798 7.994 22.875 1.00 86.56 269 ALA A O 1
ATOM 2223 N N . LEU A 1 270 ? 0.417 7.580 22.907 1.00 87.69 270 LEU A N 1
ATOM 2224 C CA . LEU A 1 270 ? 0.358 6.369 23.728 1.00 87.69 270 LEU A CA 1
ATOM 2225 C C . LEU A 1 270 ? 0.661 6.611 25.207 1.00 87.69 270 LEU A C 1
ATOM 2227 O O . LEU A 1 270 ? 0.210 5.828 26.036 1.00 87.69 270 LEU A O 1
ATOM 2231 N N . GLU A 1 271 ? 1.423 7.656 25.524 1.00 84.00 271 GLU A N 1
ATOM 2232 C CA . GLU A 1 271 ? 1.836 8.021 26.887 1.00 84.00 271 GLU A CA 1
ATOM 2233 C C . GLU A 1 271 ? 1.215 9.349 27.357 1.00 84.00 271 GLU A C 1
ATOM 2235 O O . GLU A 1 271 ? 1.527 9.823 28.447 1.00 84.00 271 GLU A O 1
ATOM 2240 N N . GLY A 1 272 ? 0.340 9.957 26.547 1.00 77.94 272 GLY A N 1
ATOM 2241 C CA . GLY A 1 272 ? -0.473 11.107 26.952 1.00 77.94 272 GLY A CA 1
ATOM 2242 C C . GLY A 1 272 ? -1.550 10.746 27.985 1.00 77.94 272 GLY A C 1
ATOM 2243 O O . GLY A 1 272 ? -1.625 9.611 28.454 1.00 77.94 272 GLY A O 1
ATOM 2244 N N . ASP A 1 273 ? -2.417 11.706 28.325 1.00 77.50 273 ASP A N 1
ATOM 2245 C CA . ASP A 1 273 ? -3.511 11.478 29.283 1.00 77.50 273 ASP A CA 1
ATOM 2246 C C . ASP A 1 273 ? -4.397 10.299 28.837 1.00 77.50 273 ASP A C 1
ATOM 2248 O O . ASP A 1 273 ? -4.944 10.300 27.729 1.00 77.50 273 ASP A O 1
ATOM 2252 N N . GLU A 1 274 ? -4.566 9.305 29.717 1.00 73.50 274 GLU A N 1
ATOM 2253 C CA . GLU A 1 274 ? -5.398 8.119 29.489 1.00 73.50 274 GLU A CA 1
ATOM 2254 C C . GLU A 1 274 ? -6.832 8.478 29.071 1.00 73.50 274 GLU A C 1
ATOM 2256 O O . GLU A 1 274 ? -7.451 7.759 28.279 1.00 73.50 274 GLU A O 1
ATOM 2261 N N . LYS A 1 275 ? -7.356 9.612 29.555 1.00 75.81 275 LYS A N 1
ATOM 2262 C CA . LYS A 1 275 ? -8.697 10.108 29.206 1.00 75.81 275 LYS A CA 1
ATOM 2263 C C . LYS A 1 275 ? -8.784 10.626 27.771 1.00 75.81 275 LYS A C 1
ATOM 2265 O O . LYS A 1 275 ? -9.870 10.633 27.192 1.00 75.81 275 LYS A O 1
ATOM 2270 N N . GLU A 1 276 ? -7.657 11.017 27.182 1.00 82.75 276 GLU A N 1
ATOM 2271 C CA . GLU A 1 276 ? -7.569 11.586 25.836 1.00 82.75 276 GLU A CA 1
ATOM 2272 C C . GLU A 1 276 ? -6.979 10.618 24.802 1.00 82.75 276 GLU A C 1
ATOM 2274 O O . GLU A 1 276 ? -6.946 10.944 23.618 1.00 82.75 276 GLU A O 1
ATOM 2279 N N . VAL A 1 277 ? -6.605 9.391 25.185 1.00 80.94 277 VAL A N 1
ATOM 2280 C CA . VAL A 1 277 ? -5.989 8.390 24.285 1.00 80.94 277 VAL A CA 1
ATOM 2281 C C . VAL A 1 277 ? -6.766 8.201 22.979 1.00 80.94 277 VAL A C 1
ATOM 2283 O O . VAL A 1 277 ? -6.170 8.106 21.907 1.00 80.94 277 VAL A O 1
ATOM 2286 N N . SER A 1 278 ? -8.105 8.184 23.015 1.00 76.62 278 SER A N 1
ATOM 2287 C CA . SER A 1 278 ? -8.895 8.052 21.781 1.00 76.62 278 SER A CA 1
ATOM 2288 C C . SER A 1 278 ? -8.733 9.242 20.832 1.00 76.62 278 SER A C 1
ATOM 2290 O O . SER A 1 278 ? -8.832 9.040 19.621 1.00 76.62 278 SER A O 1
ATOM 2292 N N . LYS A 1 279 ? -8.551 10.454 21.362 1.00 81.38 279 LYS A N 1
ATOM 2293 C CA . LYS A 1 279 ? -8.323 11.671 20.581 1.00 81.38 279 LYS A CA 1
ATOM 2294 C C . LYS A 1 279 ? -6.869 11.734 20.118 1.00 81.38 279 LYS A C 1
ATOM 2296 O O . LYS A 1 279 ? -6.627 11.941 18.939 1.00 81.38 279 LYS A O 1
ATOM 2301 N N . ASN A 1 280 ? -5.915 11.398 20.981 1.00 85.00 280 ASN A N 1
ATOM 2302 C CA . ASN A 1 280 ? -4.499 11.437 20.620 1.00 85.00 280 ASN A CA 1
ATOM 2303 C C . ASN A 1 280 ? -4.152 10.419 19.516 1.00 85.00 280 ASN A C 1
ATOM 2305 O O . ASN A 1 280 ? -3.353 10.701 18.627 1.00 85.00 280 ASN A O 1
ATOM 2309 N N . ILE A 1 281 ? -4.796 9.244 19.514 1.00 86.56 281 ILE A N 1
ATOM 2310 C CA . ILE A 1 281 ? -4.658 8.256 18.430 1.00 86.56 281 ILE A CA 1
ATOM 2311 C C . ILE A 1 281 ? -5.349 8.723 17.137 1.00 86.56 281 ILE A C 1
ATOM 2313 O O . ILE A 1 281 ? -4.896 8.384 16.044 1.00 86.56 281 ILE A O 1
ATOM 2317 N N . GLU A 1 282 ? -6.433 9.497 17.239 1.00 83.12 282 GLU A N 1
ATOM 2318 C CA . GLU A 1 282 ? -7.065 10.134 16.077 1.00 83.12 282 GLU A CA 1
ATOM 2319 C C . GLU A 1 282 ? -6.139 11.168 15.435 1.00 83.12 282 GLU A C 1
ATOM 2321 O O . GLU A 1 282 ? -5.963 11.156 14.216 1.00 83.12 282 GLU A O 1
ATOM 2326 N N . ASP A 1 283 ? -5.527 12.020 16.252 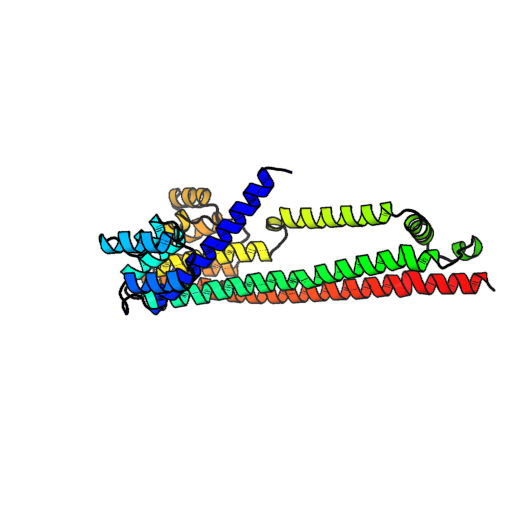1.00 80.44 283 ASP A N 1
ATOM 2327 C CA . ASP A 1 283 ? -4.611 13.063 15.797 1.00 80.44 283 ASP A CA 1
ATOM 2328 C C . ASP A 1 283 ? -3.350 12.438 15.181 1.00 80.44 283 ASP A C 1
ATOM 2330 O O . ASP A 1 283 ? -2.978 12.792 14.062 1.00 80.44 283 ASP A O 1
ATOM 2334 N N . LEU A 1 284 ? -2.789 11.394 15.809 1.00 86.31 284 LEU A N 1
ATOM 2335 C CA . LEU A 1 284 ? -1.727 10.572 15.218 1.00 86.31 284 LEU A CA 1
ATOM 2336 C C . LEU A 1 284 ? -2.129 10.031 13.839 1.00 86.31 284 LEU A C 1
ATOM 2338 O O . LEU A 1 284 ? -1.358 10.129 12.886 1.00 86.31 284 LEU A O 1
ATOM 2342 N N . TYR A 1 285 ? -3.322 9.439 13.715 1.00 85.44 285 TYR A N 1
ATOM 2343 C CA . TYR A 1 285 ? -3.790 8.894 12.440 1.00 85.44 285 TYR A CA 1
ATOM 2344 C C . TYR A 1 285 ? -3.875 9.980 11.358 1.00 85.44 285 TYR A C 1
ATOM 2346 O O . TYR A 1 285 ? -3.382 9.764 10.248 1.00 85.44 285 TYR A O 1
ATOM 2354 N N . LYS A 1 286 ? -4.457 11.142 11.675 1.00 81.69 286 LYS A N 1
ATOM 2355 C CA . LYS A 1 286 ? -4.607 12.256 10.727 1.00 81.69 286 LYS A CA 1
ATOM 2356 C C . LYS A 1 286 ? -3.260 12.831 10.302 1.00 81.69 286 LYS A C 1
ATOM 2358 O O . LYS A 1 286 ? -3.021 12.974 9.105 1.00 81.69 286 LYS A O 1
ATOM 2363 N N . GLU A 1 287 ? -2.355 13.081 11.243 1.00 78.00 287 GLU A N 1
ATOM 2364 C CA . GLU A 1 287 ? -1.026 13.602 10.914 1.00 78.00 287 GLU A CA 1
ATOM 2365 C C . GLU A 1 287 ? -0.210 12.613 10.074 1.00 78.00 287 GLU A C 1
ATOM 2367 O O . GLU A 1 287 ? 0.414 12.994 9.079 1.00 78.00 287 GLU A O 1
ATOM 2372 N N . MET A 1 288 ? -0.256 11.319 10.411 1.00 83.44 288 MET A N 1
ATOM 2373 C CA . MET A 1 288 ? 0.403 10.289 9.607 1.00 83.44 288 MET A CA 1
ATOM 2374 C C . MET A 1 288 ? -0.200 10.180 8.206 1.00 83.44 288 MET A C 1
ATOM 2376 O O . MET A 1 288 ? 0.538 9.953 7.240 1.00 83.44 288 MET A O 1
ATOM 2380 N N . LEU A 1 289 ? -1.514 10.365 8.070 1.00 80.50 289 LEU A N 1
ATOM 2381 C CA . LEU A 1 289 ? -2.188 10.374 6.778 1.00 80.50 289 LEU A CA 1
ATOM 2382 C C . LEU A 1 289 ? -1.739 11.562 5.922 1.00 80.50 289 LEU A C 1
ATOM 2384 O O . LEU A 1 289 ? -1.388 11.368 4.756 1.00 80.50 289 LEU A O 1
ATOM 2388 N N . ASP A 1 290 ? -1.695 12.764 6.488 1.00 77.75 290 ASP A N 1
ATOM 2389 C CA . ASP A 1 290 ? -1.285 13.970 5.768 1.00 77.75 290 ASP A CA 1
ATOM 2390 C C . ASP A 1 290 ? 0.192 13.922 5.369 1.00 77.75 290 ASP A C 1
ATOM 2392 O O . ASP A 1 290 ? 0.526 14.180 4.208 1.00 77.75 290 ASP A O 1
ATOM 2396 N N . MET A 1 291 ? 1.076 13.473 6.267 1.00 75.12 291 MET A N 1
ATOM 2397 C CA . MET A 1 291 ? 2.479 13.217 5.924 1.00 75.12 291 MET A CA 1
ATOM 2398 C C . MET A 1 291 ? 2.606 12.181 4.801 1.00 75.12 291 MET A C 1
ATOM 2400 O O . MET A 1 291 ? 3.404 12.356 3.877 1.00 75.12 291 MET A O 1
ATOM 2404 N N . THR A 1 292 ? 1.798 11.119 4.833 1.00 77.19 292 THR A N 1
ATOM 2405 C CA . THR A 1 292 ? 1.792 10.097 3.778 1.00 77.19 292 THR A CA 1
ATOM 2406 C C . THR A 1 292 ? 1.341 10.689 2.441 1.00 77.19 292 THR A C 1
ATOM 2408 O O . THR A 1 292 ? 2.004 10.464 1.428 1.00 77.19 292 THR A O 1
ATOM 2411 N N . LYS A 1 293 ? 0.273 11.500 2.420 1.00 74.75 293 LYS A N 1
ATOM 2412 C CA . LYS A 1 293 ? -0.202 12.207 1.216 1.00 74.75 293 LYS A CA 1
ATOM 2413 C C . LYS A 1 293 ? 0.894 13.112 0.633 1.00 74.75 293 LYS A C 1
ATOM 2415 O O . LYS A 1 293 ? 1.150 13.065 -0.571 1.00 74.75 293 LYS A O 1
ATOM 2420 N N . GLN A 1 294 ? 1.597 13.878 1.470 1.00 74.69 294 GLN A N 1
ATOM 2421 C CA . GLN A 1 294 ? 2.700 14.742 1.028 1.00 74.69 294 GLN A CA 1
ATOM 2422 C C . GLN A 1 294 ? 3.865 13.945 0.430 1.00 74.69 294 GLN A C 1
ATOM 2424 O O . GLN A 1 294 ? 4.381 14.297 -0.634 1.00 74.69 294 GLN A O 1
ATOM 2429 N N . VAL A 1 295 ? 4.269 12.849 1.078 1.00 72.12 295 VAL A N 1
ATOM 2430 C CA . VAL A 1 295 ? 5.365 12.008 0.580 1.00 72.12 295 VAL A CA 1
ATOM 2431 C C . VAL A 1 295 ? 4.984 11.336 -0.734 1.00 72.12 295 VAL A C 1
ATOM 2433 O O . VAL A 1 295 ? 5.802 11.307 -1.651 1.00 72.12 295 VAL A O 1
ATOM 2436 N N . ILE A 1 296 ? 3.747 10.859 -0.873 1.00 69.75 296 ILE A N 1
ATOM 2437 C CA . ILE A 1 296 ? 3.244 10.290 -2.129 1.00 69.75 296 ILE A CA 1
ATOM 2438 C C . ILE A 1 296 ? 3.270 11.326 -3.246 1.00 69.75 296 ILE A C 1
ATOM 2440 O O . ILE A 1 296 ? 3.728 11.017 -4.342 1.00 69.75 296 ILE A O 1
ATOM 2444 N N . ASN A 1 297 ? 2.841 12.560 -2.987 1.00 69.75 297 ASN A N 1
ATOM 2445 C CA . ASN A 1 297 ? 2.929 13.627 -3.985 1.00 69.75 297 ASN A CA 1
ATOM 2446 C C . ASN A 1 297 ? 4.385 13.901 -4.385 1.00 69.75 297 ASN A C 1
ATOM 2448 O O . ASN A 1 297 ? 4.691 14.019 -5.571 1.00 69.75 297 ASN A O 1
ATOM 2452 N N . ARG A 1 298 ? 5.310 13.922 -3.418 1.00 72.44 298 ARG A N 1
ATOM 2453 C CA . ARG A 1 298 ? 6.742 14.105 -3.689 1.00 72.44 298 ARG A CA 1
ATOM 2454 C C . ARG A 1 298 ? 7.328 12.960 -4.520 1.00 72.44 298 ARG A C 1
ATOM 2456 O O . ARG A 1 298 ? 8.046 13.225 -5.480 1.00 72.44 298 ARG A O 1
ATOM 2463 N N . ILE A 1 299 ? 7.006 11.709 -4.183 1.00 67.81 299 ILE A N 1
ATOM 2464 C CA . ILE A 1 299 ? 7.415 10.519 -4.945 1.00 67.81 299 ILE A CA 1
ATOM 2465 C C . ILE A 1 299 ? 6.847 10.583 -6.365 1.00 67.81 299 ILE A C 1
ATOM 2467 O O . ILE A 1 299 ? 7.590 10.377 -7.320 1.00 67.81 299 ILE A O 1
ATOM 2471 N N . GLY A 1 300 ? 5.568 10.929 -6.513 1.00 64.69 300 GLY A N 1
ATOM 2472 C CA . GLY A 1 300 ? 4.922 11.103 -7.812 1.00 64.69 300 GLY A CA 1
ATOM 2473 C C . GLY A 1 300 ? 5.622 12.137 -8.686 1.00 64.69 300 GLY A C 1
ATOM 2474 O O . GLY A 1 300 ? 5.882 11.869 -9.856 1.00 64.69 300 GLY A O 1
ATOM 2475 N N . ASN A 1 301 ? 6.000 13.281 -8.115 1.00 67.62 301 ASN A N 1
ATOM 2476 C CA . ASN A 1 301 ? 6.737 14.319 -8.836 1.00 67.62 301 ASN A CA 1
ATOM 2477 C C . ASN A 1 301 ? 8.122 13.835 -9.285 1.00 67.62 301 ASN A C 1
ATOM 2479 O O . ASN A 1 301 ? 8.503 14.059 -10.433 1.00 67.62 301 ASN A O 1
ATOM 2483 N N . ILE A 1 302 ? 8.854 13.128 -8.415 1.00 69.06 302 ILE A N 1
ATOM 2484 C CA . ILE A 1 302 ? 10.163 12.546 -8.754 1.00 69.06 302 ILE A CA 1
ATOM 2485 C C . ILE A 1 302 ? 10.016 11.505 -9.869 1.00 69.06 302 ILE A C 1
ATOM 2487 O O . ILE A 1 302 ? 10.775 11.534 -10.832 1.00 69.06 302 ILE A O 1
ATOM 2491 N N . LEU A 1 303 ? 9.029 10.610 -9.779 1.00 64.19 303 LEU A N 1
ATOM 2492 C CA . LEU A 1 303 ? 8.784 9.590 -10.801 1.00 64.19 303 LEU A CA 1
ATOM 2493 C C . LEU A 1 303 ? 8.380 10.205 -12.143 1.00 64.19 303 LEU A C 1
ATOM 2495 O O . LEU A 1 303 ? 8.875 9.762 -13.175 1.00 64.19 303 LEU A O 1
ATOM 2499 N N . SER A 1 304 ? 7.540 11.243 -12.144 1.00 64.19 304 SER A N 1
ATOM 2500 C CA . SER A 1 304 ? 7.209 11.996 -13.359 1.00 64.19 304 SER A CA 1
ATOM 2501 C C . SER A 1 304 ? 8.437 12.673 -13.965 1.00 64.19 304 SER A C 1
ATO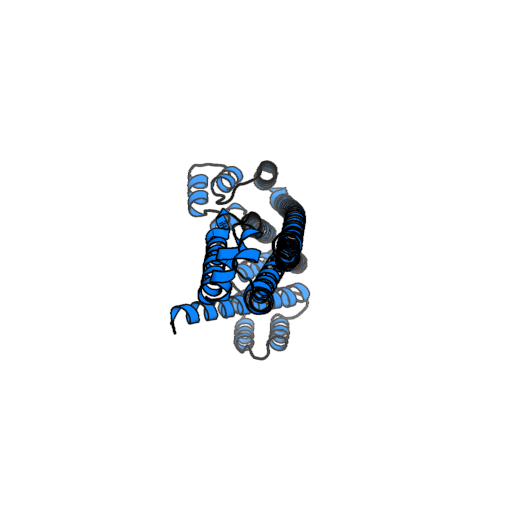M 2503 O O . SER A 1 304 ? 8.622 12.622 -15.178 1.00 64.19 304 SER A O 1
ATOM 2505 N N . PHE A 1 305 ? 9.308 13.258 -13.139 1.00 69.31 305 PHE A N 1
ATOM 2506 C CA . PHE A 1 305 ? 10.561 13.854 -13.600 1.00 69.31 305 PHE A CA 1
ATOM 2507 C C . PHE A 1 305 ? 11.511 12.805 -14.198 1.00 69.31 305 PHE A C 1
ATOM 2509 O O . PHE A 1 305 ? 12.036 13.002 -15.290 1.00 69.31 305 PHE A O 1
ATOM 2516 N N . ILE A 1 306 ? 11.670 11.647 -13.547 1.00 68.12 306 ILE A N 1
ATOM 2517 C CA . ILE A 1 306 ? 12.458 10.521 -14.073 1.00 68.12 306 ILE A CA 1
ATOM 2518 C C . ILE A 1 306 ? 11.859 10.003 -15.385 1.00 68.12 306 ILE A C 1
ATOM 2520 O O . ILE A 1 306 ? 12.596 9.755 -16.336 1.00 68.12 306 ILE A O 1
ATOM 2524 N N . ALA A 1 307 ? 10.534 9.860 -15.471 1.00 65.19 307 ALA A N 1
ATOM 2525 C CA . ALA A 1 307 ? 9.861 9.439 -16.696 1.00 65.19 307 ALA A CA 1
ATOM 2526 C C . ALA A 1 307 ? 10.098 10.438 -17.838 1.00 65.19 307 ALA A C 1
ATOM 2528 O O . ALA A 1 307 ? 10.380 10.017 -18.958 1.00 65.19 307 ALA A O 1
ATOM 2529 N N . MET A 1 308 ? 10.055 11.742 -17.550 1.00 71.88 308 MET A N 1
ATOM 2530 C CA . MET A 1 308 ? 10.368 12.799 -18.512 1.00 71.88 308 MET A CA 1
ATOM 2531 C C . MET A 1 308 ? 11.824 12.725 -18.983 1.00 71.88 308 MET A C 1
ATOM 2533 O O . MET A 1 308 ? 12.065 12.764 -20.186 1.00 71.88 308 MET A O 1
ATOM 2537 N N . ILE A 1 309 ? 12.782 12.546 -18.065 1.00 71.94 309 ILE A N 1
ATOM 2538 C CA . ILE A 1 309 ? 14.198 12.342 -18.409 1.00 71.94 309 ILE A CA 1
ATOM 2539 C C . ILE A 1 309 ? 14.374 11.089 -19.264 1.00 71.94 309 ILE A C 1
ATOM 2541 O O . ILE A 1 309 ? 15.107 11.137 -20.244 1.00 71.94 309 ILE A O 1
ATOM 2545 N N . MET A 1 310 ? 13.701 9.981 -18.939 1.00 70.31 310 MET A N 1
ATOM 2546 C CA . MET A 1 310 ? 13.762 8.770 -19.759 1.00 70.31 310 MET A CA 1
ATOM 2547 C C . MET A 1 310 ? 13.229 9.028 -21.165 1.00 70.31 310 MET A C 1
ATOM 2549 O O . MET A 1 310 ? 13.910 8.699 -22.126 1.00 70.31 310 MET A O 1
ATOM 2553 N N . VAL A 1 311 ? 12.059 9.658 -21.311 1.00 71.06 311 VAL A N 1
ATOM 2554 C CA . VAL A 1 311 ? 11.500 9.984 -22.634 1.00 71.06 311 VAL A CA 1
ATOM 2555 C C . VAL A 1 311 ? 12.436 10.913 -23.412 1.00 71.06 311 VAL A C 1
ATOM 2557 O O . VAL A 1 311 ? 12.736 10.639 -24.572 1.00 71.06 311 VAL A O 1
ATOM 2560 N N . ALA A 1 312 ? 12.955 11.967 -22.778 1.00 78.44 312 ALA A N 1
ATOM 2561 C CA . ALA A 1 312 ? 13.922 12.872 -23.394 1.00 78.44 312 ALA A CA 1
ATOM 2562 C C . ALA A 1 312 ? 15.220 12.147 -23.784 1.00 78.44 312 ALA A C 1
ATOM 2564 O O . ALA A 1 312 ? 15.739 12.363 -24.874 1.00 78.44 312 ALA A O 1
ATOM 2565 N N . GLY A 1 313 ? 15.712 11.241 -22.937 1.00 78.12 313 GLY A N 1
ATOM 2566 C CA . GLY A 1 313 ? 16.878 10.403 -23.202 1.00 78.12 313 GLY A CA 1
ATOM 2567 C C . GLY A 1 313 ? 16.656 9.435 -24.363 1.00 78.12 313 GLY A C 1
ATOM 2568 O O . GLY A 1 313 ? 17.542 9.277 -25.195 1.00 78.12 313 GLY A O 1
ATOM 2569 N N . ILE A 1 314 ? 15.464 8.844 -24.477 1.00 77.00 314 ILE A N 1
ATOM 2570 C CA . ILE A 1 314 ? 15.078 7.999 -25.617 1.00 77.00 314 ILE A CA 1
ATOM 2571 C C . ILE A 1 314 ? 15.074 8.821 -26.903 1.00 77.00 314 ILE A C 1
ATOM 2573 O O . ILE A 1 314 ? 15.620 8.375 -27.909 1.00 77.00 314 ILE A O 1
ATOM 2577 N N . LEU A 1 315 ? 14.498 10.025 -26.871 1.00 77.75 315 LEU A N 1
ATOM 2578 C CA . LEU A 1 315 ? 14.489 10.929 -28.019 1.00 77.75 315 LEU A CA 1
ATOM 2579 C C . LEU A 1 315 ? 15.908 11.363 -28.400 1.00 77.75 315 LEU A C 1
ATOM 2581 O O . LEU A 1 315 ? 16.257 11.298 -29.572 1.00 77.75 315 LEU A O 1
ATOM 2585 N N . LEU A 1 316 ? 16.749 11.739 -27.434 1.00 81.69 316 LEU A N 1
ATOM 2586 C CA . LEU A 1 316 ? 18.147 12.106 -27.674 1.00 81.69 316 LEU A CA 1
ATOM 2587 C C . LEU A 1 316 ? 18.963 10.935 -28.223 1.00 81.69 316 LEU A C 1
ATOM 2589 O O . LEU A 1 316 ? 19.727 11.118 -29.165 1.00 81.69 316 LEU A O 1
ATOM 2593 N N . PHE A 1 317 ? 18.785 9.729 -27.686 1.00 79.94 317 PHE A N 1
ATOM 2594 C CA . PHE A 1 317 ? 19.438 8.535 -28.212 1.00 79.94 317 PHE A CA 1
ATOM 2595 C C . PHE A 1 317 ? 18.980 8.242 -29.643 1.00 79.94 317 PHE A C 1
ATOM 2597 O O . PHE A 1 317 ? 19.806 8.006 -30.518 1.00 79.94 317 PHE A O 1
ATOM 2604 N N . PHE A 1 318 ? 17.676 8.304 -29.908 1.00 78.31 318 PHE A N 1
ATOM 2605 C CA . PHE A 1 318 ? 17.134 8.010 -31.228 1.00 78.31 318 PHE A CA 1
ATOM 2606 C C . PHE A 1 318 ? 17.525 9.067 -32.271 1.00 78.31 318 PHE A C 1
ATOM 2608 O O . PHE A 1 318 ? 18.002 8.718 -33.346 1.00 78.31 318 PHE A O 1
ATOM 2615 N N . TYR A 1 319 ? 17.373 10.356 -31.971 1.00 77.56 319 TYR A N 1
ATOM 2616 C CA . TYR A 1 319 ? 17.696 11.429 -32.913 1.00 77.56 319 TYR A CA 1
ATOM 2617 C C . TYR A 1 319 ? 19.195 11.729 -32.967 1.00 77.56 319 TYR A C 1
ATOM 2619 O O . TYR A 1 319 ? 19.775 11.767 -34.048 1.00 77.56 319 TYR A O 1
ATOM 2627 N N . GLY A 1 320 ? 19.828 11.932 -31.812 1.00 78.50 320 GLY A N 1
ATOM 2628 C CA . GLY A 1 320 ? 21.232 12.331 -31.707 1.00 78.50 320 GLY A CA 1
ATOM 2629 C C . GLY A 1 320 ? 22.222 11.171 -31.757 1.00 78.50 320 GLY A C 1
ATOM 2630 O O . GLY A 1 320 ? 23.295 11.317 -32.328 1.00 78.50 320 GLY A O 1
ATOM 2631 N N . GLY A 1 321 ? 21.877 10.020 -31.180 1.00 76.31 321 GLY A N 1
ATOM 2632 C CA . GLY A 1 321 ? 22.744 8.838 -31.193 1.00 76.31 321 GLY A CA 1
ATOM 2633 C C . GLY A 1 321 ? 22.582 7.989 -32.452 1.00 76.31 321 GLY A C 1
ATOM 2634 O O . GLY A 1 321 ? 23.558 7.510 -33.015 1.00 76.31 321 GLY A O 1
ATOM 2635 N N . PHE A 1 322 ? 21.355 7.809 -32.929 1.00 81.62 322 PHE A N 1
ATOM 2636 C CA . PHE A 1 322 ? 21.088 6.895 -34.032 1.00 81.62 322 PHE A CA 1
ATOM 2637 C C . PHE A 1 322 ? 20.877 7.618 -35.369 1.00 81.62 322 PHE A C 1
ATOM 2639 O O . PHE A 1 322 ? 21.616 7.389 -36.321 1.00 81.62 322 PHE A O 1
ATOM 2646 N N . TYR A 1 323 ? 19.892 8.507 -35.461 1.00 80.69 323 TYR A N 1
ATOM 2647 C CA . TYR A 1 323 ? 19.454 9.068 -36.739 1.00 80.69 323 TYR A CA 1
ATOM 2648 C C . TYR A 1 323 ? 20.465 10.045 -37.362 1.00 80.69 323 TYR A C 1
ATOM 2650 O O . TYR A 1 323 ? 20.808 9.897 -38.535 1.00 80.69 323 TYR A O 1
ATOM 2658 N N . LEU A 1 324 ? 20.972 11.017 -36.591 1.00 81.56 324 LEU A N 1
ATOM 2659 C CA . LEU A 1 324 ? 21.943 12.004 -37.081 1.00 81.56 324 LEU A CA 1
ATOM 2660 C C . LEU A 1 324 ? 23.266 11.359 -37.537 1.00 81.56 324 LEU A C 1
ATOM 2662 O O . LEU A 1 324 ? 23.643 11.596 -38.687 1.00 81.56 324 LEU A O 1
ATOM 2666 N N . PRO A 1 325 ? 23.930 10.492 -36.740 1.00 81.81 325 PRO A N 1
ATOM 2667 C CA . PRO A 1 325 ? 25.166 9.842 -37.176 1.00 81.81 325 PRO A CA 1
ATOM 2668 C C . PRO A 1 325 ? 24.965 8.951 -38.400 1.00 81.81 325 PRO A C 1
ATOM 2670 O O . PRO A 1 325 ? 25.846 8.872 -39.249 1.00 81.81 325 PRO A O 1
ATOM 2673 N N . LEU A 1 326 ? 23.797 8.312 -38.526 1.00 80.81 326 LEU A N 1
ATOM 2674 C CA . LEU A 1 326 ? 23.468 7.496 -39.691 1.00 80.81 326 LEU A CA 1
ATOM 2675 C C . LEU A 1 326 ? 23.351 8.331 -40.970 1.00 80.81 326 LEU A C 1
ATOM 2677 O O . LEU A 1 326 ? 23.939 7.968 -41.986 1.00 80.81 326 LEU A O 1
ATOM 2681 N N . ILE A 1 327 ? 22.646 9.464 -40.926 1.00 81.31 327 ILE A N 1
ATOM 2682 C CA . ILE A 1 327 ? 22.531 10.371 -42.079 1.00 81.31 327 ILE A CA 1
ATOM 2683 C C . ILE A 1 327 ? 23.885 10.974 -42.447 1.00 81.31 327 ILE A C 1
ATOM 2685 O O . ILE A 1 327 ? 24.223 11.047 -43.628 1.00 81.31 327 ILE A O 1
ATOM 2689 N N . GLU A 1 328 ? 24.657 11.409 -41.455 1.00 81.69 328 GLU A N 1
ATOM 2690 C CA . GLU A 1 328 ? 25.963 12.024 -41.680 1.00 81.69 328 GLU A CA 1
ATOM 2691 C C . GLU A 1 328 ? 26.963 11.023 -42.269 1.00 81.69 328 GLU A C 1
ATOM 2693 O O . GLU A 1 328 ? 27.636 11.332 -43.252 1.00 81.69 328 GLU A O 1
ATOM 2698 N N . ALA A 1 329 ? 26.980 9.787 -41.763 1.00 80.88 329 ALA A N 1
ATOM 2699 C CA . ALA A 1 329 ? 27.784 8.709 -42.328 1.00 80.88 329 ALA A CA 1
ATOM 2700 C C . ALA A 1 329 ? 27.387 8.390 -43.779 1.00 80.88 329 ALA A C 1
ATOM 2702 O O . ALA A 1 329 ? 28.264 8.246 -44.628 1.00 80.88 329 ALA A O 1
ATOM 2703 N N . ILE A 1 330 ? 26.085 8.337 -44.095 1.00 79.94 330 ILE A N 1
ATOM 2704 C CA . ILE A 1 330 ? 25.606 8.119 -45.471 1.00 79.94 330 ILE A CA 1
ATOM 2705 C C . ILE A 1 330 ? 26.040 9.274 -46.380 1.00 79.94 330 ILE A C 1
ATOM 2707 O O . ILE A 1 330 ? 26.588 9.033 -47.456 1.00 79.94 330 ILE A O 1
ATOM 2711 N N . ARG A 1 331 ? 25.867 10.527 -45.944 1.00 80.94 331 ARG A N 1
ATOM 2712 C CA . ARG A 1 331 ? 26.284 11.716 -46.702 1.00 80.94 331 ARG A CA 1
ATOM 2713 C C . ARG A 1 331 ? 27.786 11.706 -46.999 1.00 80.94 331 ARG A C 1
ATOM 2715 O O . ARG A 1 331 ? 28.174 11.971 -48.131 1.00 80.94 331 ARG A O 1
ATOM 2722 N N . ASN A 1 332 ? 28.607 11.354 -46.011 1.00 78.56 332 ASN A N 1
ATOM 2723 C CA . ASN A 1 332 ? 30.064 11.270 -46.148 1.00 78.56 332 ASN A CA 1
ATOM 2724 C C . ASN A 1 332 ? 30.528 10.039 -46.947 1.00 78.56 332 ASN A C 1
ATOM 2726 O O . ASN A 1 332 ? 31.652 10.010 -47.438 1.00 78.56 332 ASN A O 1
ATOM 2730 N N . SER A 1 333 ? 29.688 9.008 -47.075 1.00 72.94 333 SER A N 1
ATOM 2731 C CA . SER A 1 333 ? 29.981 7.829 -47.898 1.00 72.94 333 SER A CA 1
ATOM 2732 C C . SER A 1 333 ? 29.696 8.047 -49.390 1.00 72.94 333 SER A C 1
ATOM 2734 O O . SER A 1 333 ? 30.402 7.471 -50.220 1.00 72.94 333 SER A O 1
ATOM 2736 N N . LEU A 1 334 ? 28.689 8.874 -49.711 1.00 71.25 334 LEU A N 1
ATOM 2737 C CA . LEU A 1 334 ? 28.251 9.217 -51.072 1.00 71.25 334 LEU A CA 1
ATOM 2738 C C . LEU A 1 334 ? 29.050 10.375 -51.694 1.00 71.25 334 LEU A C 1
ATOM 2740 O O . LEU A 1 334 ? 29.065 10.498 -52.918 1.00 71.25 334 LEU A O 1
ATOM 2744 N N . GLY A 1 335 ? 29.679 11.209 -50.858 1.00 57.44 335 GLY A N 1
ATOM 2745 C CA . GLY A 1 335 ? 30.777 12.099 -51.248 1.00 57.44 335 GLY A CA 1
ATOM 2746 C C . GLY A 1 335 ? 32.100 11.348 -51.358 1.00 57.44 335 GLY A C 1
ATOM 2747 O O . GLY A 1 335 ? 32.915 11.783 -52.196 1.00 57.44 335 GLY A O 1
#

Solvent-accessible surface area (backbone atoms only — not comparable to full-atom values): 17962 Å² total; per-residue (Å²): 138,62,71,70,59,56,51,54,50,49,53,52,52,51,51,55,51,43,51,54,37,37,53,50,50,45,55,50,43,32,75,36,61,92,78,51,56,70,62,58,51,43,50,54,52,29,69,77,36,75,86,50,65,59,48,61,57,29,46,55,38,37,75,72,70,41,53,65,54,60,29,34,35,77,62,64,46,27,50,72,67,57,30,55,48,53,56,30,22,63,74,68,77,45,36,46,63,53,35,51,49,52,51,53,56,51,48,52,51,50,50,52,52,50,50,57,52,56,50,53,45,55,53,53,51,53,51,52,50,47,51,54,52,51,49,43,42,35,66,57,50,55,71,71,52,90,76,47,76,70,28,52,74,60,40,63,89,63,49,66,56,50,60,50,42,43,77,34,68,64,54,57,53,49,53,51,51,54,51,50,50,52,53,5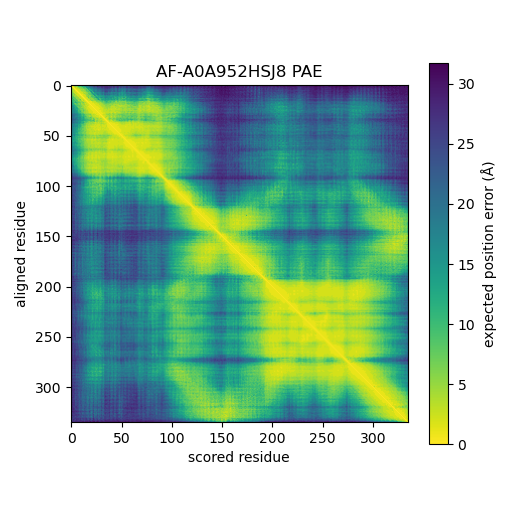2,49,50,61,76,46,26,77,81,72,34,66,65,54,46,49,53,39,44,49,52,49,38,51,49,49,34,54,34,32,73,33,71,41,56,67,68,64,47,52,72,69,57,85,61,78,32,48,39,47,69,55,24,52,56,32,45,74,72,70,43,53,72,39,59,17,49,62,75,15,39,70,54,93,74,51,74,67,56,48,51,42,46,37,52,23,63,71,45,59,81,91,45,33,60,55,34,31,44,52,41,35,51,52,53,47,52,53,48,54,52,52,51,53,51,51,39,52,51,49,52,50,51,40,50,50,49,53,50,48,51,50,45,42,48,48,63,62,44,48,47,42,50,52,51,17,49,55,63,54,79,101

Mean predicted aligned error: 13.72 Å

pLDDT: mean 76.45, std 12.03, range [32.44, 94.62]